Protein AF-I4YG56-F1 (afdb_monomer)

Structure (mmCIF, N/CA/C/O backbone):
data_AF-I4YG56-F1
#
_entry.id   AF-I4YG56-F1
#
loop_
_atom_site.group_PDB
_atom_site.id
_atom_site.type_symbol
_atom_site.label_atom_id
_atom_site.label_alt_id
_atom_site.label_comp_id
_atom_site.label_asym_id
_atom_site.label_entity_id
_atom_site.label_seq_id
_atom_site.pdbx_PDB_ins_code
_atom_site.Cartn_x
_atom_site.Cartn_y
_atom_site.Cartn_z
_atom_site.occupancy
_atom_site.B_iso_or_equiv
_atom_site.auth_seq_id
_atom_site.auth_comp_id
_atom_site.auth_asym_id
_atom_site.auth_atom_id
_atom_site.pdbx_PDB_model_num
ATOM 1 N N . MET A 1 1 ? -9.778 16.265 25.173 1.00 80.50 1 MET A N 1
ATOM 2 C CA . MET A 1 1 ? -9.439 14.903 24.689 1.00 80.50 1 MET A CA 1
ATOM 3 C C . MET A 1 1 ? -10.670 14.003 24.664 1.00 80.50 1 MET A C 1
ATOM 5 O O . MET A 1 1 ? -10.971 13.466 23.611 1.00 80.50 1 MET A O 1
ATOM 9 N N . GLU A 1 2 ? -11.415 13.884 25.765 1.00 83.81 2 GLU A N 1
ATOM 10 C CA . GLU A 1 2 ? -12.679 13.127 25.812 1.00 83.81 2 GLU A CA 1
ATOM 11 C C . GLU A 1 2 ? -13.707 13.591 24.765 1.00 83.81 2 GLU A C 1
ATOM 13 O O . GLU A 1 2 ? -14.187 12.780 23.981 1.00 83.81 2 GLU A O 1
ATOM 18 N N . GLU A 1 3 ? -13.950 14.900 24.662 1.00 87.62 3 GLU A N 1
ATOM 19 C CA . GLU A 1 3 ? -14.866 15.478 23.664 1.00 87.62 3 GLU A CA 1
ATOM 20 C C . GLU A 1 3 ? -14.469 15.139 22.215 1.00 87.62 3 GLU A C 1
ATOM 22 O O . GLU A 1 3 ? -15.320 14.844 21.379 1.00 87.62 3 GLU A O 1
ATOM 27 N N . ILE A 1 4 ? -13.164 15.092 21.924 1.00 89.56 4 ILE A N 1
ATOM 28 C CA . ILE A 1 4 ? -12.648 14.712 20.602 1.00 89.56 4 ILE A CA 1
ATOM 29 C C . ILE A 1 4 ? -13.029 13.264 20.287 1.00 89.56 4 ILE A C 1
ATOM 31 O O . ILE A 1 4 ? -13.567 12.982 19.217 1.00 89.56 4 ILE A O 1
ATOM 35 N N . PHE A 1 5 ? -12.782 12.341 21.219 1.00 89.75 5 PHE A N 1
ATOM 36 C CA . PHE A 1 5 ? -13.124 10.934 21.028 1.00 89.75 5 PHE A CA 1
ATOM 37 C C . PHE A 1 5 ? -14.636 10.694 20.992 1.00 89.75 5 PHE A C 1
ATOM 39 O O . PHE A 1 5 ? -15.084 9.815 20.256 1.00 89.75 5 PHE A O 1
ATOM 46 N N . LEU A 1 6 ? -15.432 11.486 21.714 1.00 87.75 6 LEU A N 1
ATOM 47 C CA . LEU A 1 6 ? -16.889 11.430 21.630 1.00 87.75 6 LEU A CA 1
ATOM 48 C C . LEU A 1 6 ? -17.381 11.883 20.248 1.00 87.75 6 LEU A C 1
ATOM 50 O O . LEU A 1 6 ? -18.164 11.178 19.616 1.00 87.75 6 LEU A O 1
ATOM 54 N N . ASN A 1 7 ? -16.851 12.991 19.726 1.00 90.44 7 ASN A N 1
ATOM 55 C CA . ASN A 1 7 ? -17.174 13.477 18.383 1.00 90.44 7 ASN A CA 1
ATOM 56 C C . ASN A 1 7 ? -16.772 12.471 17.296 1.00 90.44 7 ASN A C 1
ATOM 58 O O . ASN A 1 7 ? -17.550 12.193 16.381 1.00 90.44 7 ASN A O 1
ATOM 62 N N . LEU A 1 8 ? -15.586 11.868 17.419 1.00 91.56 8 LEU A N 1
ATOM 63 C CA . LEU A 1 8 ? -15.142 10.782 16.542 1.00 91.56 8 LEU A CA 1
ATOM 64 C C . LEU A 1 8 ? -16.056 9.553 16.653 1.00 91.56 8 LEU A C 1
ATOM 66 O O . LEU A 1 8 ? -16.384 8.945 15.638 1.00 91.56 8 LEU A O 1
ATOM 70 N N . SER A 1 9 ? -16.519 9.215 17.859 1.00 88.94 9 SER A N 1
ATOM 71 C CA . SER A 1 9 ? -17.447 8.099 18.079 1.00 88.94 9 SER A CA 1
ATOM 72 C C . SER A 1 9 ? -18.774 8.347 17.377 1.00 88.94 9 SER A C 1
ATOM 74 O O . SER A 1 9 ? -19.270 7.462 16.684 1.00 88.94 9 SER A O 1
ATOM 76 N N . THR A 1 10 ? -19.321 9.557 17.491 1.00 89.06 10 THR A N 1
ATOM 77 C CA . THR A 1 10 ? -20.544 9.95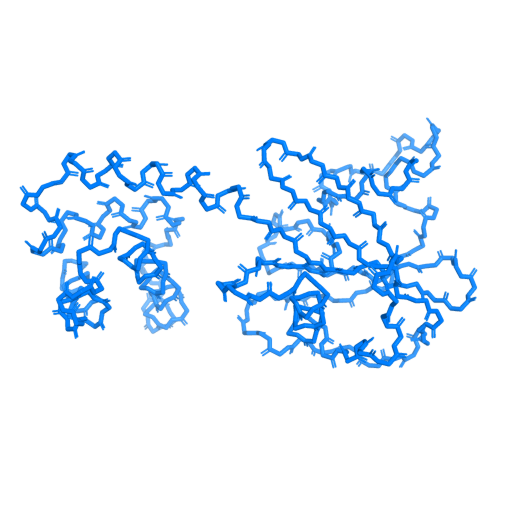3 16.786 1.00 89.06 10 THR A CA 1
ATOM 78 C C . THR A 1 10 ? -20.367 9.870 15.276 1.00 89.06 10 THR A C 1
ATOM 80 O O . THR A 1 10 ? -21.218 9.324 14.578 1.00 89.06 10 THR A O 1
ATOM 83 N N . LYS A 1 11 ? -19.239 10.370 14.767 1.00 90.06 11 LYS A N 1
ATOM 84 C CA . LYS A 1 11 ? -18.971 10.430 13.331 1.00 90.06 11 LYS A CA 1
ATOM 85 C C . LYS A 1 11 ? -18.760 9.057 12.690 1.00 90.06 11 LYS A C 1
ATOM 87 O O . LYS A 1 11 ? -19.275 8.835 11.602 1.00 90.06 11 LYS A O 1
ATOM 92 N N . PHE A 1 12 ? -18.002 8.173 13.336 1.00 89.81 12 PHE A N 1
ATOM 93 C CA . PHE A 1 12 ? -17.530 6.932 12.713 1.00 89.81 12 PHE A CA 1
ATOM 94 C C . PHE A 1 12 ? -18.223 5.667 13.224 1.00 89.81 12 PHE A C 1
ATOM 96 O O . PHE A 1 12 ? -18.202 4.664 12.527 1.00 89.81 12 PHE A O 1
ATOM 103 N N . ILE A 1 13 ? -18.828 5.680 14.418 1.00 86.56 13 ILE A N 1
ATOM 104 C CA . ILE A 1 13 ? -19.353 4.459 15.057 1.00 86.56 13 ILE A CA 1
ATOM 105 C C . ILE A 1 13 ? -20.861 4.540 15.315 1.00 86.56 13 ILE A C 1
ATOM 107 O O . ILE A 1 13 ? -21.607 3.680 14.860 1.00 86.56 13 ILE A O 1
ATOM 111 N N . ILE A 1 14 ? -21.328 5.561 16.037 1.00 85.69 14 ILE A N 1
ATOM 112 C CA . ILE A 1 14 ? -22.703 5.612 16.575 1.00 85.69 14 ILE A CA 1
ATOM 113 C C . ILE A 1 14 ? -23.757 5.701 15.464 1.00 85.69 14 ILE A C 1
ATOM 115 O O . ILE A 1 14 ? -24.844 5.147 15.605 1.00 85.69 14 ILE A O 1
ATOM 119 N N . ASN A 1 15 ? -23.431 6.375 14.361 1.00 85.25 15 ASN A N 1
ATOM 120 C CA . ASN A 1 15 ? -24.356 6.601 13.250 1.00 85.25 15 ASN A CA 1
ATOM 121 C C . ASN A 1 15 ? -24.296 5.516 12.159 1.00 85.25 15 ASN A C 1
ATOM 123 O O . ASN A 1 15 ? -24.934 5.671 11.120 1.00 85.25 15 ASN A O 1
ATOM 127 N N . LEU A 1 16 ? -23.536 4.433 12.362 1.00 84.19 16 LEU A N 1
ATOM 128 C CA . LEU A 1 16 ? -23.506 3.314 11.416 1.00 84.19 16 LEU A CA 1
ATOM 129 C C . LEU A 1 16 ? -24.842 2.553 11.416 1.00 84.19 16 LEU A C 1
ATOM 131 O O . LEU A 1 16 ? -25.493 2.482 12.462 1.00 84.19 16 LEU A O 1
ATOM 135 N N . PRO A 1 17 ? -25.231 1.908 10.303 1.00 85.81 17 PRO A N 1
ATOM 136 C CA . PRO A 1 17 ? -26.332 0.949 10.301 1.00 85.81 17 PRO A CA 1
ATOM 137 C C . PRO A 1 17 ? -26.124 -0.147 11.357 1.00 85.81 17 PRO A C 1
ATOM 139 O O . PRO A 1 17 ? -24.996 -0.584 11.588 1.00 85.81 17 PRO A O 1
ATOM 142 N N . LEU A 1 18 ? -27.204 -0.632 11.980 1.00 79.62 18 LEU A N 1
ATOM 143 C CA . LEU A 1 18 ? -27.127 -1.653 13.040 1.00 79.62 18 LEU A CA 1
ATOM 144 C C . LEU A 1 18 ? -26.390 -2.925 12.590 1.00 79.62 18 LEU A C 1
ATOM 146 O O . LEU A 1 18 ? -25.649 -3.513 13.373 1.00 79.62 18 LEU A O 1
ATOM 150 N N . GLU A 1 19 ? -26.555 -3.315 11.326 1.00 79.75 19 GLU A N 1
ATOM 151 C CA . GLU A 1 19 ? -25.857 -4.454 10.716 1.00 79.75 19 GLU A CA 1
ATOM 152 C C . GLU A 1 19 ? -24.331 -4.258 10.721 1.00 79.75 19 GLU A C 1
ATOM 154 O O . GLU A 1 19 ? -23.577 -5.174 11.049 1.00 79.75 19 GLU A O 1
ATOM 159 N N . GLU A 1 20 ? -23.862 -3.039 10.443 1.00 75.69 20 GLU A N 1
ATOM 160 C CA . GLU A 1 20 ? -22.440 -2.696 10.490 1.00 75.69 20 GLU A CA 1
ATOM 161 C C . GLU A 1 20 ? -21.923 -2.556 11.924 1.00 75.69 20 GLU A C 1
ATOM 163 O O . GLU A 1 20 ? -20.792 -2.952 12.199 1.00 75.69 20 GLU A O 1
ATOM 168 N N . GLN A 1 21 ? -22.748 -2.064 12.856 1.00 73.06 21 GLN A N 1
ATOM 169 C CA . GLN A 1 21 ? -22.387 -1.987 14.278 1.00 73.06 21 GLN A CA 1
ATOM 170 C C . GLN A 1 21 ? -22.194 -3.370 14.913 1.00 73.06 21 GLN A C 1
ATOM 172 O O . GLN A 1 21 ? -21.467 -3.503 15.895 1.00 73.06 21 GLN A O 1
ATOM 177 N N . GLN A 1 22 ? -22.841 -4.403 14.374 1.00 73.69 22 GLN A N 1
ATOM 178 C CA . GLN A 1 22 ? -22.675 -5.784 14.830 1.00 73.69 22 GLN A CA 1
ATOM 179 C C . GLN A 1 22 ? -21.491 -6.489 14.154 1.00 73.69 22 GLN A C 1
ATOM 181 O O . GLN A 1 22 ? -20.982 -7.480 14.680 1.00 73.69 22 GLN A O 1
ATOM 186 N N . SER A 1 23 ? -21.010 -5.966 13.021 1.00 76.19 23 SER A N 1
ATOM 187 C CA . SER A 1 23 ? -19.832 -6.488 12.335 1.00 76.19 23 SER A CA 1
ATOM 188 C C . SER A 1 23 ? -18.551 -5.933 12.954 1.00 76.19 23 SER A C 1
ATOM 190 O O . SER A 1 23 ? -18.197 -4.763 12.799 1.00 76.19 23 SER A O 1
ATOM 192 N N . LEU A 1 24 ? -17.801 -6.809 13.626 1.00 71.81 24 LEU A N 1
ATOM 193 C CA . LEU A 1 24 ? -16.504 -6.461 14.206 1.00 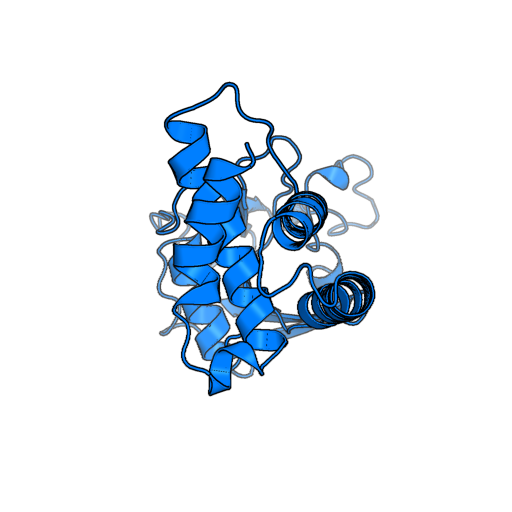71.81 24 LEU A CA 1
ATOM 194 C C . LEU A 1 24 ? -15.529 -5.923 13.149 1.00 71.81 24 LEU A C 1
ATOM 196 O O . LEU A 1 24 ? -14.782 -4.986 13.422 1.00 71.81 24 LEU A O 1
ATOM 200 N N . GLU A 1 25 ? -15.544 -6.491 11.943 1.00 71.19 25 GLU A N 1
ATOM 201 C CA . GLU A 1 25 ? -14.690 -6.053 10.839 1.00 71.19 25 GLU A CA 1
ATOM 202 C C . GLU A 1 25 ? -15.013 -4.613 10.432 1.00 71.19 25 GLU A C 1
ATOM 204 O O . GLU A 1 25 ? -14.107 -3.780 10.354 1.00 71.19 25 GLU A O 1
ATOM 209 N N . ARG A 1 26 ? -16.304 -4.292 10.256 1.00 79.44 26 ARG A N 1
ATOM 210 C CA . ARG A 1 26 ? -16.765 -2.937 9.918 1.00 79.44 26 ARG A CA 1
ATOM 211 C C . ARG A 1 26 ? -16.438 -1.938 11.015 1.00 79.44 26 ARG A C 1
ATOM 213 O O . ARG A 1 26 ? -15.848 -0.902 10.718 1.00 79.44 26 ARG A O 1
ATOM 220 N N . LEU A 1 27 ? -16.719 -2.272 12.275 1.00 77.56 27 LEU A N 1
ATOM 221 C CA . LEU A 1 27 ? -16.346 -1.432 13.413 1.00 77.56 27 LEU A CA 1
ATOM 222 C C . LEU A 1 27 ? -14.853 -1.110 13.404 1.00 77.56 27 LEU A C 1
ATOM 224 O O . LEU A 1 27 ? -14.461 0.034 13.618 1.00 77.56 27 LEU A O 1
ATOM 228 N N . CYS A 1 28 ? -14.003 -2.093 13.125 1.00 76.31 28 CYS A N 1
ATOM 229 C CA . CYS A 1 28 ? -12.572 -1.861 13.156 1.00 76.31 28 CYS A CA 1
ATOM 230 C C . CYS A 1 28 ? -12.055 -1.035 11.964 1.00 76.31 28 CYS A C 1
ATOM 232 O O . CYS A 1 28 ? -11.148 -0.224 12.161 1.00 76.31 28 CYS A O 1
ATOM 234 N N . PHE A 1 29 ? -12.641 -1.167 10.767 1.00 80.56 29 PHE A N 1
ATOM 235 C CA . PHE A 1 29 ? -12.375 -0.237 9.658 1.00 80.56 29 PHE A CA 1
ATOM 236 C C . PHE A 1 29 ? -12.762 1.200 10.024 1.00 80.56 29 PHE A C 1
ATOM 238 O O . PHE A 1 29 ? -12.029 2.137 9.720 1.00 80.56 29 PHE A O 1
ATOM 245 N N . GLN A 1 30 ? -13.868 1.378 10.742 1.00 85.75 30 GLN A N 1
ATOM 246 C CA . GLN A 1 30 ? -14.319 2.695 11.189 1.00 85.75 30 GLN A CA 1
ATOM 247 C C . GLN A 1 30 ? -13.428 3.280 12.292 1.00 85.75 30 GLN A C 1
ATOM 249 O O . GLN A 1 30 ? -13.153 4.477 12.297 1.00 85.75 30 GLN A O 1
ATOM 254 N N . VAL A 1 31 ? -12.892 2.445 13.188 1.00 85.00 31 VAL A N 1
ATOM 255 C CA . VAL A 1 31 ? -11.874 2.856 14.175 1.00 85.00 31 VAL A CA 1
ATOM 256 C C . VAL A 1 31 ? -10.592 3.321 13.486 1.00 85.00 31 VAL A C 1
ATOM 258 O O . VAL A 1 31 ? -9.981 4.298 13.914 1.00 85.00 31 VAL A O 1
ATOM 261 N N . GLU A 1 32 ? -10.176 2.646 12.416 1.00 83.50 32 GLU A N 1
ATOM 262 C CA . GLU A 1 32 ? -9.045 3.090 11.602 1.00 83.50 32 GLU A CA 1
ATOM 263 C C . GLU A 1 32 ? -9.340 4.399 10.866 1.00 83.50 32 GLU A C 1
ATOM 265 O O . GLU A 1 32 ? -8.515 5.308 10.902 1.00 83.50 32 GLU A O 1
ATOM 270 N N . ALA A 1 33 ? -10.513 4.532 10.247 1.00 82.69 33 ALA A N 1
ATOM 271 C CA . ALA A 1 33 ? -10.914 5.779 9.605 1.00 82.69 33 ALA A CA 1
ATOM 272 C C . ALA A 1 33 ? -10.938 6.942 10.613 1.00 82.69 33 ALA A C 1
ATOM 274 O O . ALA A 1 33 ? -10.456 8.034 10.315 1.00 82.69 33 ALA A O 1
ATOM 275 N N . ALA A 1 34 ? -11.415 6.695 11.838 1.00 88.38 34 ALA A N 1
ATOM 276 C CA . ALA A 1 34 ? -11.375 7.662 12.929 1.00 88.38 34 ALA A CA 1
ATOM 277 C C . ALA A 1 34 ? -9.937 8.022 13.343 1.00 88.38 34 ALA A C 1
ATOM 279 O O . ALA A 1 34 ? -9.663 9.186 13.636 1.00 88.38 34 ALA A O 1
ATOM 280 N N . HIS A 1 35 ? -9.020 7.047 13.348 1.00 87.44 35 HIS A N 1
ATOM 281 C CA . HIS A 1 35 ? -7.599 7.270 13.635 1.00 87.44 35 HIS A CA 1
ATOM 282 C C . HIS A 1 35 ? -6.947 8.171 12.585 1.00 87.44 35 HIS A C 1
ATOM 284 O O . HIS A 1 35 ? -6.329 9.169 12.953 1.00 87.44 35 HIS A O 1
ATOM 290 N N . TRP A 1 36 ? -7.136 7.876 11.297 1.00 80.25 36 TRP A N 1
ATOM 291 C CA . TRP A 1 36 ? -6.624 8.718 10.213 1.00 80.25 36 TRP A CA 1
ATOM 292 C C . TRP A 1 36 ? -7.254 10.102 10.231 1.00 80.25 36 TRP A C 1
ATOM 294 O O . TRP A 1 36 ? -6.549 11.100 10.141 1.00 80.25 36 TRP A O 1
ATOM 304 N N . TYR A 1 37 ? -8.563 10.196 10.477 1.00 83.75 37 TYR A N 1
ATOM 305 C CA . TYR A 1 37 ? -9.220 11.493 10.596 1.00 83.75 37 TYR A CA 1
ATOM 306 C C . TYR A 1 37 ? -8.637 12.341 11.739 1.00 83.75 37 TYR A C 1
ATOM 308 O O . TYR A 1 37 ? -8.465 13.556 11.608 1.00 83.75 37 TYR A O 1
ATOM 316 N N . TYR A 1 38 ? -8.314 11.701 12.864 1.00 85.75 38 TYR A N 1
ATOM 317 C CA . TYR A 1 38 ? -7.649 12.352 13.984 1.00 85.75 38 TYR A CA 1
ATOM 318 C C . TYR A 1 38 ? -6.246 12.852 13.618 1.00 85.75 38 TYR A C 1
ATOM 320 O O . TYR A 1 38 ? -5.938 14.019 13.864 1.00 85.75 38 TYR A O 1
ATOM 328 N N . GLU A 1 39 ? -5.414 12.003 13.017 1.00 80.75 39 GLU A N 1
ATOM 329 C CA . GLU A 1 39 ? -4.038 12.361 12.652 1.00 80.75 39 GLU A CA 1
ATOM 330 C C . GLU A 1 39 ? -3.976 13.411 11.536 1.00 80.75 39 GLU A C 1
ATOM 332 O O . GLU A 1 39 ? -3.158 14.329 11.609 1.00 80.75 39 GLU A O 1
ATOM 337 N N . ASP A 1 40 ? -4.848 13.307 10.533 1.00 69.81 40 ASP A N 1
ATOM 338 C CA . ASP A 1 40 ? -4.753 14.116 9.321 1.00 69.81 40 ASP A CA 1
ATOM 339 C C . ASP A 1 40 ? -5.487 15.448 9.416 1.00 69.81 40 ASP A C 1
ATOM 341 O O . ASP A 1 40 ? -5.022 16.408 8.812 1.00 69.81 40 ASP A O 1
ATOM 345 N N . PHE A 1 41 ? -6.598 15.527 10.160 1.00 79.44 41 PHE A N 1
ATOM 346 C CA . PHE A 1 41 ? -7.418 16.743 10.232 1.00 79.44 41 PHE A CA 1
ATOM 347 C C . PHE A 1 41 ? -7.401 17.382 11.619 1.00 79.44 41 PHE A C 1
ATOM 349 O O . PHE A 1 41 ? -7.162 18.580 11.745 1.00 79.44 41 PHE A O 1
ATOM 356 N N . ILE A 1 42 ? -7.643 16.605 12.680 1.00 82.62 42 ILE A N 1
ATOM 357 C CA . ILE A 1 42 ? -7.765 17.172 14.034 1.00 82.62 42 ILE A CA 1
ATOM 358 C C . ILE 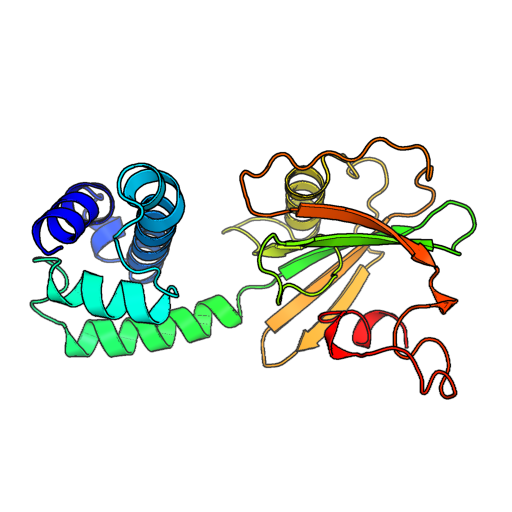A 1 42 ? -6.407 17.676 14.527 1.00 82.62 42 ILE A C 1
ATOM 360 O O . ILE A 1 42 ? -6.306 18.818 14.973 1.00 82.62 42 ILE A O 1
ATOM 364 N N . ARG A 1 43 ? -5.350 16.867 14.396 1.00 84.50 43 ARG A N 1
ATOM 365 C CA . ARG A 1 43 ? -3.989 17.265 14.789 1.00 84.50 43 ARG A CA 1
ATOM 366 C C . ARG A 1 43 ? -3.379 18.340 13.890 1.00 84.50 43 ARG A C 1
ATOM 368 O O . ARG A 1 43 ? -2.481 19.044 14.335 1.00 84.50 43 ARG A O 1
ATOM 375 N N . GLU A 1 44 ? -3.851 18.486 12.651 1.00 72.06 44 GLU A N 1
ATOM 376 C CA . GLU A 1 44 ? -3.437 19.598 11.786 1.00 72.06 44 GLU A CA 1
ATOM 377 C C . GLU A 1 44 ? -3.983 20.938 12.307 1.00 72.06 44 GLU A C 1
ATOM 379 O O . GLU A 1 44 ? -3.259 21.930 12.318 1.00 72.06 44 GLU A O 1
ATOM 384 N N . CYS A 1 45 ? -5.216 20.950 12.824 1.00 76.56 45 CYS A N 1
ATOM 385 C CA . CYS A 1 45 ? -5.810 22.125 13.466 1.00 76.56 45 CYS A CA 1
ATOM 386 C C . CYS A 1 45 ? -5.308 22.366 14.902 1.00 76.56 45 CYS A C 1
ATOM 388 O O . CYS A 1 45 ? -5.313 23.507 15.358 1.00 76.56 45 CYS A O 1
ATOM 390 N N . GLN A 1 46 ? -4.914 21.307 15.618 1.00 83.94 46 GLN A N 1
ATOM 391 C CA . GLN A 1 46 ? -4.476 21.339 17.023 1.00 83.94 46 GLN A CA 1
ATOM 392 C C . GLN A 1 46 ? -3.169 20.538 17.212 1.00 83.94 46 GLN A C 1
ATOM 394 O O . GLN A 1 46 ? -3.201 19.383 17.660 1.00 83.94 46 GLN A O 1
ATOM 399 N N . PRO A 1 47 ? -2.003 21.111 16.846 1.00 80.19 47 PRO A N 1
ATOM 400 C CA . PRO A 1 47 ? -0.715 20.408 16.845 1.00 80.19 47 PRO A CA 1
ATOM 401 C C . PRO A 1 47 ? -0.224 19.946 18.225 1.00 80.19 47 PRO A C 1
ATOM 403 O O . PRO A 1 47 ? 0.617 19.050 18.308 1.00 80.19 47 PRO A O 1
ATOM 406 N N . GLU A 1 48 ? -0.735 20.541 19.304 1.00 86.44 48 GLU A N 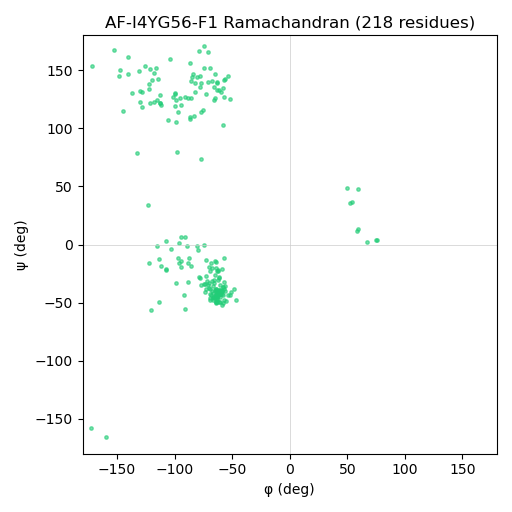1
ATOM 407 C CA . GLU A 1 48 ? -0.441 20.189 20.696 1.00 86.44 48 GLU A CA 1
ATOM 408 C C . GLU A 1 48 ? -0.990 18.816 21.108 1.00 86.44 48 GLU A C 1
ATOM 410 O O . GLU A 1 48 ? -0.569 18.250 22.122 1.00 86.44 48 GLU A O 1
ATOM 415 N N . LEU A 1 49 ? -1.921 18.259 20.328 1.00 85.50 49 LEU A N 1
ATOM 416 C CA . LEU A 1 49 ? -2.496 16.951 20.597 1.00 85.50 49 LEU A CA 1
ATOM 417 C C . LEU A 1 49 ? -1.489 15.814 20.342 1.00 85.50 49 LEU A C 1
ATOM 419 O O . LEU A 1 49 ? -0.765 15.815 19.333 1.00 85.50 49 LEU A O 1
ATOM 423 N N . PRO A 1 50 ? -1.476 14.781 21.207 1.00 88.19 50 PRO A N 1
ATOM 424 C CA . PRO A 1 50 ? -0.559 13.658 21.066 1.00 88.19 50 PRO A CA 1
ATOM 425 C C . PRO A 1 50 ? -0.821 12.882 19.770 1.00 88.19 50 PRO A C 1
ATOM 427 O O . PRO A 1 50 ? -1.969 12.622 19.412 1.00 88.19 50 PRO A O 1
ATOM 430 N N . SER A 1 51 ? 0.247 12.469 19.086 1.00 83.31 51 SER A N 1
ATOM 431 C CA . SER A 1 51 ? 0.142 11.483 18.004 1.00 83.31 51 SER A CA 1
ATOM 432 C C . SER A 1 51 ? -0.019 10.090 18.597 1.00 83.31 51 SER A C 1
ATOM 434 O O . SER A 1 51 ? 0.662 9.738 19.565 1.00 83.31 51 SER A O 1
ATOM 436 N N . TYR A 1 52 ? -0.883 9.283 17.996 1.00 81.56 52 TYR A N 1
ATOM 437 C CA . TYR A 1 52 ? -1.107 7.905 18.394 1.00 81.56 52 TYR A CA 1
ATOM 438 C C . TYR A 1 52 ? -0.783 6.952 17.247 1.00 81.56 52 TYR A C 1
ATOM 440 O O . TYR A 1 52 ? -1.115 7.180 16.086 1.00 81.56 52 TYR A O 1
ATOM 448 N N . HIS A 1 53 ? -0.193 5.803 17.570 1.00 79.75 53 HIS A N 1
ATOM 449 C CA . HIS A 1 53 ? -0.288 4.646 16.682 1.00 79.75 53 HIS A CA 1
ATOM 450 C C . HIS A 1 53 ? -1.693 4.036 16.786 1.00 79.75 53 HIS A C 1
ATOM 452 O O . HIS A 1 53 ? -2.292 4.086 17.858 1.00 79.75 53 HIS A O 1
ATOM 458 N N . LEU A 1 54 ? -2.192 3.385 15.726 1.00 80.56 54 LEU A N 1
ATOM 459 C CA . LEU A 1 54 ? -3.555 2.825 15.678 1.00 80.56 54 LEU A CA 1
ATOM 460 C C . LEU A 1 54 ? -3.920 1.987 16.921 1.00 80.56 54 LEU A C 1
ATOM 462 O O . LEU A 1 54 ? -5.029 2.083 17.440 1.00 80.56 54 LEU A O 1
ATOM 466 N N . LYS A 1 55 ? -2.972 1.202 17.453 1.00 79.69 55 LYS A N 1
ATOM 467 C CA . LYS A 1 55 ? -3.167 0.420 18.686 1.00 79.69 55 LYS A CA 1
ATOM 468 C C . LYS A 1 55 ? -3.396 1.296 19.928 1.00 79.69 55 LYS A C 1
ATOM 470 O O . LYS A 1 55 ? -4.243 0.979 20.748 1.00 79.69 55 LYS A O 1
ATOM 475 N N . GLN A 1 56 ? -2.645 2.383 20.079 1.00 84.12 56 GLN A N 1
ATOM 476 C CA . GLN A 1 56 ? -2.811 3.303 21.210 1.00 84.12 56 GLN A CA 1
ATOM 477 C C . GLN A 1 56 ? -4.084 4.137 21.048 1.00 84.12 56 GLN A C 1
ATOM 479 O O . GLN A 1 56 ? -4.819 4.328 22.014 1.00 84.12 56 GLN A O 1
ATOM 484 N N . PHE A 1 57 ? -4.361 4.586 19.819 1.00 88.12 57 PHE A N 1
ATOM 485 C CA . PHE A 1 57 ? -5.572 5.327 19.488 1.00 88.12 57 PHE A CA 1
ATOM 486 C C . PHE A 1 57 ? -6.820 4.509 19.821 1.00 88.12 57 PHE A C 1
ATOM 488 O O . PHE A 1 57 ? -7.673 4.981 20.558 1.00 88.12 57 PHE A O 1
ATOM 495 N N . SER A 1 58 ? -6.901 3.268 19.336 1.00 83.44 58 SER A N 1
ATOM 496 C CA . SER A 1 58 ? -8.042 2.371 19.578 1.00 83.44 58 SER A CA 1
ATOM 497 C C . SER A 1 58 ? -8.285 2.103 21.063 1.00 83.44 58 SER A C 1
ATOM 499 O O . SER A 1 58 ? -9.426 2.181 21.503 1.00 83.44 58 SER A O 1
ATOM 501 N N . GLN A 1 59 ? -7.233 1.879 21.858 1.00 82.81 59 GLN A N 1
ATOM 502 C CA . GLN A 1 59 ? -7.360 1.718 23.312 1.00 82.81 59 GLN A CA 1
ATOM 503 C C . GLN A 1 59 ? -8.002 2.944 23.978 1.00 82.81 59 GLN A C 1
ATOM 505 O O . GLN A 1 59 ? -8.890 2.794 24.817 1.00 82.81 59 GLN A O 1
ATOM 510 N N . GLN A 1 60 ? -7.591 4.157 23.590 1.00 86.75 60 GLN A N 1
ATOM 511 C CA . GLN A 1 60 ? -8.220 5.382 24.093 1.00 86.75 60 GLN A CA 1
ATOM 512 C C . GLN A 1 60 ? -9.645 5.535 23.557 1.00 86.75 60 GLN A C 1
ATOM 514 O O . GLN A 1 60 ? -10.571 5.790 24.321 1.00 86.75 60 GLN A O 1
ATOM 519 N N . PHE A 1 61 ? -9.843 5.321 22.261 1.00 86.75 61 PHE A N 1
ATOM 520 C CA . PHE A 1 61 ? -11.127 5.488 21.596 1.00 86.75 61 PHE A CA 1
ATOM 5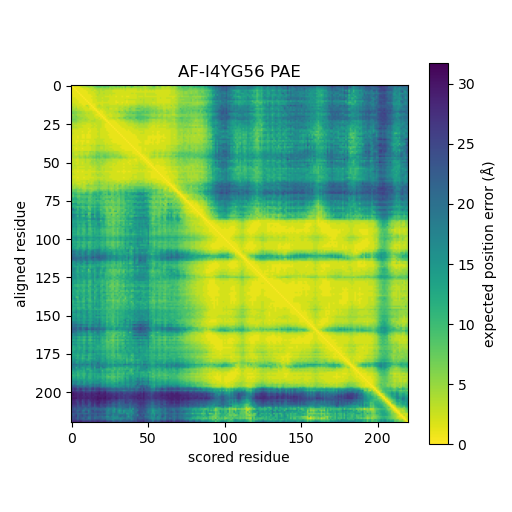21 C C . PHE A 1 61 ? -12.209 4.569 22.177 1.00 86.75 61 PHE A C 1
ATOM 523 O O . PHE A 1 61 ? -13.313 5.029 22.457 1.00 86.75 61 PHE A O 1
ATOM 530 N N . PHE A 1 62 ? -11.889 3.305 22.466 1.00 83.62 62 PHE A N 1
ATOM 531 C CA . PHE A 1 62 ? -12.825 2.363 23.092 1.00 83.62 62 PHE A CA 1
ATOM 532 C C . PHE A 1 62 ? -13.212 2.737 24.514 1.00 83.62 62 PHE A C 1
ATOM 534 O O . PHE A 1 62 ? -14.335 2.459 24.928 1.00 83.62 62 PHE A O 1
ATOM 541 N N . LYS A 1 63 ? -12.314 3.390 25.256 1.00 81.94 63 LYS A N 1
ATOM 542 C CA . LYS A 1 63 ? -12.619 3.871 26.604 1.00 81.94 63 LYS A CA 1
ATOM 543 C C . LYS A 1 63 ? -13.703 4.953 26.584 1.00 81.94 63 LYS A C 1
ATOM 545 O O . LYS A 1 63 ? -14.563 4.956 27.459 1.00 81.94 63 LYS A O 1
ATOM 550 N N . TYR A 1 64 ? -13.661 5.850 25.599 1.00 83.94 64 TYR A N 1
ATOM 551 C CA . TYR A 1 64 ? -14.563 7.007 25.518 1.00 83.94 64 TYR A CA 1
ATOM 552 C C . TYR A 1 64 ? -15.789 6.784 24.623 1.00 83.94 64 TYR A C 1
ATOM 554 O O . TYR A 1 64 ? -16.753 7.536 24.725 1.00 83.94 64 TYR A O 1
ATOM 562 N N . CYS A 1 65 ? -15.789 5.764 23.763 1.00 80.69 65 CYS A N 1
ATOM 563 C CA . CYS A 1 65 ? -16.936 5.440 22.921 1.00 80.69 65 CYS A CA 1
ATOM 564 C C . CYS A 1 65 ? -18.044 4.756 23.749 1.00 80.69 65 CYS A C 1
ATOM 566 O O . CYS A 1 65 ? -17.838 3.627 24.199 1.00 80.69 65 CYS A O 1
ATOM 568 N N . PRO A 1 66 ? -19.240 5.357 23.921 1.00 77.19 66 PRO A N 1
ATOM 569 C CA . PRO A 1 66 ? -20.283 4.815 24.804 1.00 77.19 66 PRO A CA 1
ATOM 570 C C . PRO A 1 66 ? -20.798 3.422 24.413 1.00 77.19 66 PRO A C 1
ATOM 572 O O . PRO A 1 66 ? -21.234 2.655 25.272 1.00 77.19 66 PRO A O 1
ATOM 575 N N . LEU A 1 67 ? -20.760 3.095 23.117 1.00 74.19 67 LEU A N 1
ATOM 576 C CA . LEU A 1 67 ? -21.166 1.784 22.603 1.00 74.19 67 LEU A CA 1
ATOM 577 C C . LEU A 1 67 ? -20.104 0.710 22.859 1.00 74.19 67 LEU A C 1
ATOM 579 O O . LEU A 1 67 ? -20.450 -0.433 23.143 1.00 74.19 67 LEU A O 1
ATOM 583 N N . LEU A 1 68 ? -18.823 1.079 22.800 1.00 71.50 68 LEU A N 1
ATOM 584 C CA . LEU A 1 68 ? -17.701 0.141 22.905 1.00 71.50 68 LEU A CA 1
ATOM 585 C C . LEU A 1 68 ? -17.174 0.019 24.344 1.00 71.50 68 LEU A C 1
ATOM 587 O O . LEU A 1 68 ? -16.554 -0.982 24.697 1.00 71.50 68 LEU A O 1
ATOM 591 N N . SER A 1 69 ? -17.459 0.990 25.213 1.00 71.62 69 SER A N 1
ATOM 592 C CA . SER A 1 69 ? -17.011 0.980 26.608 1.00 71.62 69 SER A CA 1
ATOM 593 C C . SER A 1 69 ? -17.750 -0.053 27.466 1.00 71.62 69 SER A C 1
ATOM 595 O O . SER A 1 69 ? -17.144 -0.651 28.356 1.00 71.62 69 SER A O 1
ATOM 597 N N . LYS A 1 70 ? -19.029 -0.345 27.169 1.00 71.00 70 LYS A N 1
ATOM 598 C CA . LYS A 1 70 ? -19.841 -1.329 27.918 1.00 71.00 70 LYS A CA 1
ATOM 599 C C . LYS A 1 70 ? -19.274 -2.751 27.875 1.00 71.00 70 LYS A C 1
ATOM 601 O O . LYS A 1 70 ? -19.464 -3.505 28.820 1.00 71.00 70 LYS A O 1
ATOM 606 N N . ASN A 1 71 ? -18.549 -3.093 26.813 1.00 66.62 71 ASN A N 1
ATOM 607 C CA . ASN A 1 71 ? -17.944 -4.407 26.596 1.00 66.62 71 ASN A CA 1
ATOM 608 C C . ASN A 1 71 ? -16.425 -4.285 26.394 1.00 66.62 71 ASN A C 1
ATOM 610 O O . ASN A 1 71 ? -15.838 -5.035 25.616 1.00 66.62 71 ASN A O 1
ATOM 614 N N . TYR A 1 72 ? -15.781 -3.328 27.071 1.00 67.00 72 TYR A N 1
ATOM 615 C CA . TYR A 1 72 ? -14.384 -2.947 26.833 1.00 67.00 72 TYR A CA 1
ATOM 616 C C . TYR A 1 72 ? -13.420 -4.143 26.730 1.00 67.00 72 TYR A C 1
ATOM 618 O O . TYR A 1 72 ? -12.666 -4.232 25.769 1.00 67.00 72 TYR A O 1
ATOM 626 N N . HIS A 1 73 ? -13.479 -5.109 27.655 1.00 69.75 73 HIS A N 1
ATOM 627 C CA . HIS A 1 73 ? -12.597 -6.288 27.628 1.00 69.75 73 HIS A CA 1
ATOM 628 C C . HIS A 1 73 ? -12.852 -7.219 26.434 1.00 69.75 73 HIS A C 1
ATOM 630 O O . HIS A 1 73 ? -11.916 -7.801 25.881 1.00 69.75 73 HIS A O 1
ATOM 636 N N . LEU A 1 74 ? -14.115 -7.352 26.020 1.00 67.62 74 LEU A N 1
ATOM 637 C CA . LEU A 1 74 ? -14.483 -8.115 24.832 1.00 67.62 74 LEU A CA 1
ATOM 638 C C . LEU A 1 74 ? -13.988 -7.393 23.574 1.00 67.62 74 LEU A C 1
ATOM 640 O O . LEU A 1 74 ? -13.405 -8.032 22.705 1.00 67.62 74 LEU A O 1
ATOM 644 N N . HIS A 1 75 ? -14.148 -6.069 23.510 1.00 66.25 75 HIS A N 1
ATOM 645 C CA . HIS A 1 75 ? -13.688 -5.243 22.395 1.00 66.25 75 HIS A CA 1
ATOM 646 C C . HIS A 1 75 ? -12.165 -5.129 22.319 1.00 66.25 75 HIS A C 1
ATOM 648 O O . HIS A 1 75 ? -11.629 -5.110 21.220 1.00 66.25 75 HIS A O 1
ATOM 654 N N . GLU A 1 76 ? -11.446 -5.125 23.441 1.00 68.38 76 GLU A N 1
ATOM 655 C CA . GLU A 1 76 ? -9.980 -5.124 23.457 1.00 68.38 76 GLU A CA 1
ATOM 656 C C . GLU A 1 76 ? -9.423 -6.425 22.869 1.00 68.38 76 GLU A C 1
ATOM 658 O O . GLU A 1 76 ? -8.541 -6.393 22.006 1.00 68.38 76 GLU A O 1
ATOM 663 N N . LYS A 1 77 ? -9.979 -7.576 23.272 1.00 71.31 77 LYS A N 1
ATOM 664 C CA . LYS A 1 77 ? -9.605 -8.874 22.700 1.00 71.31 77 LYS A CA 1
ATOM 665 C C . LYS A 1 77 ? -10.019 -8.979 21.232 1.00 71.31 77 LYS A C 1
ATOM 667 O O . LYS A 1 77 ? -9.192 -9.328 20.397 1.00 71.31 77 LYS A O 1
ATOM 672 N N . ALA A 1 78 ? -11.258 -8.614 20.912 1.00 65.56 78 ALA A N 1
ATOM 673 C CA . ALA A 1 78 ? -11.778 -8.623 19.549 1.00 65.56 78 ALA A CA 1
ATOM 674 C C . ALA A 1 78 ? -10.980 -7.690 18.624 1.00 65.56 78 ALA A C 1
ATOM 676 O O . ALA A 1 78 ? -10.725 -8.025 17.472 1.00 65.56 78 ALA A O 1
ATOM 677 N N . PHE A 1 79 ? -10.501 -6.556 19.135 1.00 66.69 79 PHE A N 1
ATOM 678 C CA . PHE A 1 79 ? -9.625 -5.660 18.395 1.00 66.69 79 PHE A CA 1
ATOM 679 C C . PHE A 1 79 ? -8.211 -6.219 18.244 1.00 66.69 79 PHE A C 1
ATOM 681 O O . PHE A 1 79 ? -7.617 -6.070 17.184 1.00 66.69 79 PHE A O 1
ATOM 688 N N . ALA A 1 80 ? -7.654 -6.892 19.254 1.00 71.19 80 ALA A N 1
ATOM 689 C CA . ALA A 1 80 ? -6.380 -7.593 19.100 1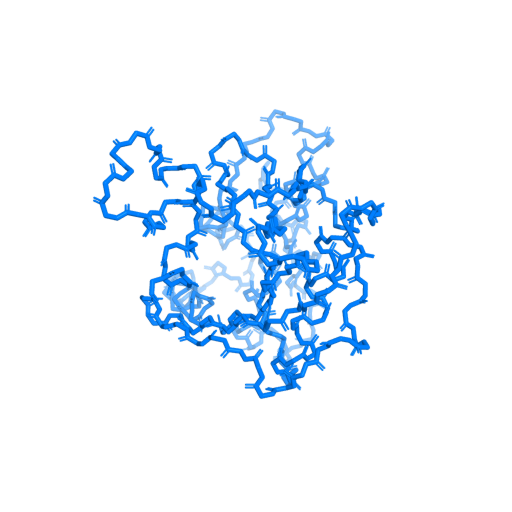.00 71.19 80 ALA A CA 1
ATOM 690 C C . ALA A 1 80 ? -6.473 -8.699 18.031 1.00 71.19 80 ALA A C 1
ATOM 692 O O . ALA A 1 80 ? -5.590 -8.802 17.173 1.00 71.19 80 ALA A O 1
ATOM 693 N N . ASP A 1 81 ? -7.567 -9.463 18.036 1.00 68.75 81 ASP A N 1
ATOM 694 C CA . ASP A 1 81 ? -7.877 -10.470 17.021 1.00 68.75 81 ASP A CA 1
ATOM 695 C C . ASP A 1 81 ? -8.094 -9.826 15.642 1.00 68.75 81 ASP A C 1
ATOM 697 O O . ASP A 1 81 ? -7.578 -10.332 14.645 1.00 68.75 81 ASP A O 1
ATOM 701 N N . PHE A 1 82 ? -8.738 -8.657 15.575 1.00 66.62 82 PHE A N 1
ATOM 702 C CA . PHE A 1 82 ? -8.860 -7.884 14.341 1.00 66.62 82 PHE A CA 1
ATOM 703 C C . PHE A 1 82 ? -7.514 -7.361 13.843 1.00 66.62 82 PHE A C 1
ATOM 705 O O . PHE A 1 82 ? -7.224 -7.481 12.661 1.00 66.62 82 PHE A O 1
ATOM 712 N N . ILE A 1 83 ? -6.654 -6.803 14.698 1.00 67.62 83 ILE A N 1
ATOM 713 C CA . ILE A 1 83 ? -5.320 -6.348 14.285 1.00 67.62 83 ILE A CA 1
ATOM 714 C C . ILE A 1 83 ? -4.534 -7.533 13.730 1.00 67.62 83 ILE A C 1
ATOM 716 O O . ILE A 1 83 ? -3.902 -7.406 12.681 1.00 67.62 83 ILE A O 1
ATOM 720 N N . ARG A 1 84 ? -4.643 -8.704 14.366 1.00 69.88 84 ARG A N 1
ATOM 721 C CA . ARG A 1 84 ? -4.056 -9.949 13.867 1.00 69.88 84 ARG A CA 1
ATOM 722 C C . ARG A 1 84 ? -4.649 -10.367 12.516 1.00 69.88 84 ARG A C 1
ATOM 724 O O . ARG A 1 84 ? -3.893 -10.715 11.610 1.00 69.88 84 ARG A O 1
ATOM 731 N N . TYR A 1 85 ? -5.964 -10.299 12.341 1.00 68.50 85 TYR A N 1
ATOM 732 C CA . TYR A 1 85 ? -6.623 -10.553 11.057 1.00 68.50 85 TYR A CA 1
ATOM 733 C C . TYR A 1 85 ? -6.159 -9.564 9.978 1.00 68.50 85 TYR A C 1
ATOM 735 O O . TYR A 1 85 ? -5.687 -9.958 8.917 1.00 68.50 85 TYR A O 1
ATOM 743 N N . LYS A 1 86 ? -6.165 -8.270 10.288 1.00 69.50 86 LYS A N 1
ATOM 744 C CA . LYS A 1 86 ? -5.756 -7.182 9.404 1.00 69.50 86 LYS A CA 1
ATOM 745 C C . LYS A 1 86 ? -4.285 -7.275 8.996 1.00 69.50 86 LYS A C 1
ATOM 747 O O . LYS A 1 86 ? -3.927 -6.830 7.905 1.00 69.50 86 LYS A O 1
ATOM 752 N N . THR A 1 87 ? -3.415 -7.821 9.850 1.00 70.31 87 THR A N 1
ATOM 753 C CA . THR A 1 87 ? -2.019 -8.115 9.477 1.00 70.31 87 THR A CA 1
ATOM 754 C C . THR A 1 87 ? -1.893 -9.264 8.481 1.00 70.31 87 THR A C 1
ATOM 756 O O . THR A 1 87 ? -0.875 -9.354 7.810 1.00 70.31 87 THR A O 1
ATOM 759 N N . ARG A 1 88 ? -2.921 -10.109 8.350 1.00 77.56 88 ARG A N 1
ATOM 760 C CA . ARG A 1 88 ? -2.969 -11.244 7.416 1.00 77.56 88 ARG A CA 1
ATOM 761 C C . ARG A 1 88 ? -3.690 -10.928 6.110 1.00 77.56 88 ARG A C 1
ATOM 763 O O . ARG A 1 88 ? -3.584 -11.722 5.180 1.00 77.56 88 ARG A O 1
ATOM 770 N N . VAL A 1 89 ? -4.395 -9.792 6.037 1.00 85.00 89 VAL A N 1
ATOM 771 C CA . VAL A 1 89 ? -5.044 -9.329 4.802 1.00 85.00 89 VAL A CA 1
ATOM 772 C C . VAL A 1 89 ? -4.007 -9.331 3.675 1.00 85.00 89 VAL A C 1
ATOM 774 O O . VAL A 1 89 ? -2.935 -8.730 3.858 1.00 85.00 89 VAL A O 1
ATOM 777 N N . PRO A 1 90 ? -4.295 -10.026 2.556 1.00 89.94 90 PRO A N 1
ATOM 778 C CA . PRO A 1 90 ? -3.388 -10.094 1.427 1.00 89.94 90 PRO A CA 1
ATOM 779 C C . PRO A 1 90 ? -3.026 -8.706 0.916 1.00 89.94 90 PRO A C 1
ATOM 781 O O . PRO A 1 90 ? -3.852 -7.791 0.900 1.00 89.94 90 PRO A O 1
ATOM 784 N N . VAL A 1 91 ? -1.773 -8.566 0.509 1.00 93.81 91 VAL A N 1
ATOM 785 C CA . VAL A 1 91 ? -1.243 -7.336 -0.067 1.00 93.81 91 VAL A CA 1
ATOM 786 C C . VAL A 1 91 ? -0.914 -7.590 -1.524 1.00 93.81 91 VAL A C 1
ATOM 788 O O . VAL A 1 91 ? -0.206 -8.551 -1.826 1.00 93.81 91 VAL A O 1
ATOM 791 N N . CYS A 1 92 ? -1.406 -6.727 -2.408 1.00 97.19 92 CYS A N 1
ATOM 792 C CA . CYS A 1 92 ? -1.096 -6.771 -3.830 1.00 97.19 92 CYS A CA 1
ATOM 793 C C . CYS A 1 92 ? -0.377 -5.489 -4.243 1.00 97.19 92 CYS A C 1
ATOM 795 O O . CYS A 1 92 ? -0.612 -4.420 -3.682 1.00 97.19 92 CYS A O 1
ATOM 797 N N . GLY A 1 93 ? 0.513 -5.593 -5.219 1.00 97.56 93 GLY A N 1
ATOM 798 C CA . GLY A 1 93 ? 1.253 -4.452 -5.743 1.00 97.56 93 GLY A CA 1
ATOM 799 C C . GLY A 1 93 ? 2.070 -4.822 -6.967 1.00 97.56 93 GLY A C 1
ATOM 800 O O . GLY A 1 93 ? 1.786 -5.829 -7.619 1.00 97.56 93 GLY A O 1
ATOM 801 N N . ALA A 1 94 ? 3.106 -4.040 -7.263 1.00 97.88 94 ALA A N 1
ATOM 802 C CA . ALA A 1 94 ? 3.920 -4.252 -8.455 1.00 97.88 94 ALA A CA 1
ATOM 803 C C . ALA A 1 94 ? 5.420 -4.029 -8.245 1.00 97.88 94 ALA A C 1
ATOM 805 O O . ALA A 1 94 ? 5.849 -3.133 -7.519 1.00 97.88 94 ALA A O 1
ATOM 806 N N . ILE A 1 95 ? 6.218 -4.806 -8.975 1.00 97.62 95 ILE A N 1
ATOM 807 C CA . ILE A 1 95 ? 7.628 -4.533 -9.250 1.00 97.62 95 ILE A CA 1
ATOM 808 C C . ILE A 1 95 ? 7.684 -3.901 -10.640 1.00 97.62 95 ILE A C 1
ATOM 810 O O . ILE A 1 95 ? 7.502 -4.576 -11.652 1.00 97.62 95 ILE A O 1
ATOM 814 N N . ILE A 1 96 ? 7.908 -2.590 -10.681 1.00 98.00 96 ILE A N 1
ATOM 815 C CA . ILE A 1 96 ? 7.938 -1.817 -11.925 1.00 98.00 96 ILE A CA 1
ATOM 816 C C . ILE A 1 96 ? 9.383 -1.709 -12.402 1.00 98.00 96 ILE A C 1
ATOM 818 O O . ILE A 1 96 ? 10.217 -1.167 -11.677 1.00 98.00 96 ILE A O 1
ATOM 822 N N . LEU A 1 97 ? 9.672 -2.212 -13.601 1.00 97.75 97 LEU A N 1
ATOM 823 C CA . LEU A 1 97 ? 11.007 -2.315 -14.186 1.00 97.75 97 LEU A CA 1
ATOM 824 C C . LEU A 1 97 ? 11.155 -1.423 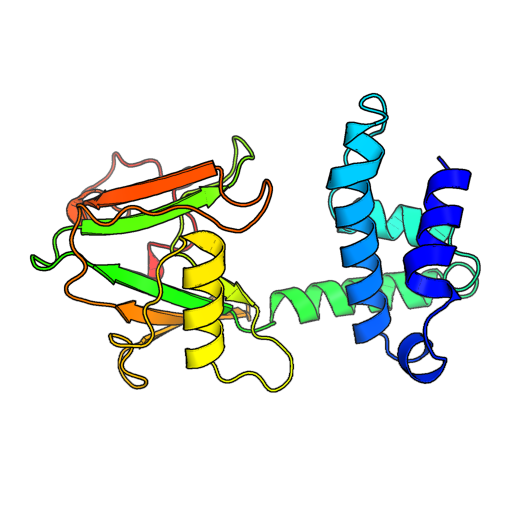-15.421 1.00 97.75 97 LEU A C 1
ATOM 826 O O . LEU A 1 97 ? 10.247 -1.304 -16.251 1.00 97.75 97 LEU A O 1
ATOM 830 N N . ASN A 1 98 ? 12.342 -0.836 -15.567 1.00 97.62 98 ASN A N 1
ATOM 831 C CA . ASN A 1 98 ? 12.700 -0.109 -16.781 1.00 97.62 98 ASN A CA 1
ATOM 832 C C . ASN A 1 98 ? 12.924 -1.070 -17.973 1.00 97.62 98 ASN A C 1
ATOM 834 O O . ASN A 1 98 ? 13.093 -2.273 -17.762 1.00 97.62 98 ASN A O 1
ATOM 838 N N . PRO A 1 99 ? 12.981 -0.581 -19.229 1.00 97.12 99 PRO A N 1
ATOM 839 C CA . PRO A 1 99 ? 13.112 -1.447 -20.408 1.00 97.12 99 PRO A CA 1
ATOM 840 C C . PRO A 1 99 ? 14.412 -2.259 -20.451 1.00 97.12 99 PRO A C 1
ATOM 842 O O . PRO A 1 99 ? 14.483 -3.284 -21.117 1.00 97.12 99 PRO A O 1
ATOM 845 N N . GLN A 1 100 ? 15.453 -1.806 -19.748 1.00 95.88 100 GLN A N 1
ATOM 846 C CA . GLN A 1 100 ? 16.735 -2.507 -19.664 1.00 95.88 100 GLN A CA 1
ATOM 847 C C . GLN A 1 100 ? 16.804 -3.507 -18.501 1.00 95.88 100 GLN A C 1
ATOM 849 O O . GLN A 1 100 ? 17.844 -4.136 -18.331 1.00 95.88 100 GLN A O 1
ATOM 854 N N . TYR A 1 101 ? 15.755 -3.631 -17.680 1.00 94.56 101 TYR A N 1
ATOM 855 C CA . TYR A 1 101 ? 15.731 -4.488 -16.485 1.00 94.56 101 TYR A CA 1
ATOM 856 C C . TYR A 1 101 ? 16.909 -4.241 -15.530 1.00 94.56 101 TYR A C 1
ATOM 858 O O . TYR A 1 101 ? 17.449 -5.158 -14.919 1.00 94.56 101 TYR A O 1
ATOM 866 N N . THR A 1 102 ? 17.334 -2.983 -15.414 1.00 94.38 102 THR A N 1
ATOM 867 C CA . THR A 1 102 ? 18.441 -2.559 -14.544 1.00 94.38 102 THR A CA 1
ATOM 868 C C . THR A 1 102 ? 17.966 -1.786 -13.324 1.00 94.38 102 THR A C 1
ATOM 870 O O . THR A 1 102 ? 18.699 -1.710 -12.336 1.00 94.38 102 THR A O 1
ATOM 873 N N . HIS A 1 103 ? 16.763 -1.210 -13.377 1.00 95.69 103 HIS A N 1
ATOM 874 C CA . HIS A 1 103 ? 16.195 -0.404 -12.304 1.00 95.69 103 HIS A CA 1
ATOM 875 C C . HIS A 1 103 ? 14.769 -0.839 -11.974 1.00 95.69 103 HIS A C 1
ATOM 877 O O . HIS A 1 103 ? 14.019 -1.237 -12.865 1.00 95.69 103 HIS A O 1
ATOM 883 N N . CYS A 1 104 ? 14.386 -0.680 -10.707 1.00 96.69 104 CYS A N 1
ATOM 884 C CA . CYS A 1 104 ? 13.003 -0.788 -10.260 1.00 96.69 104 CYS A CA 1
ATOM 885 C C . CYS A 1 104 ? 12.506 0.500 -9.594 1.00 96.69 104 CYS A C 1
ATOM 887 O O . CYS A 1 104 ? 13.287 1.231 -8.975 1.00 96.69 104 CYS A O 1
ATOM 889 N N . LEU A 1 105 ? 11.203 0.761 -9.682 1.00 97.31 105 LEU A N 1
ATOM 890 C CA . LEU A 1 105 ? 10.563 1.876 -8.989 1.00 97.31 105 LEU A CA 1
ATOM 891 C C . LEU A 1 105 ? 10.246 1.501 -7.536 1.00 97.31 105 LEU A C 1
ATOM 893 O O . LEU A 1 105 ? 9.638 0.462 -7.280 1.00 97.31 105 LEU A O 1
ATOM 897 N N . LEU A 1 106 ? 10.622 2.364 -6.592 1.00 96.31 106 LEU A N 1
ATOM 898 C CA . LEU A 1 106 ? 10.274 2.232 -5.178 1.00 96.31 106 LEU A CA 1
ATOM 899 C C . LEU A 1 106 ? 9.597 3.502 -4.662 1.00 96.31 106 LEU A C 1
ATOM 901 O O . LEU A 1 106 ? 9.869 4.612 -5.128 1.00 96.31 106 LEU A O 1
ATOM 905 N N . VAL A 1 107 ? 8.770 3.328 -3.635 1.00 95.69 107 VAL A N 1
ATOM 906 C CA . VAL A 1 107 ? 8.081 4.400 -2.912 1.00 95.69 107 VAL A CA 1
ATOM 907 C C . VAL A 1 107 ? 8.545 4.460 -1.456 1.00 95.69 107 VAL A C 1
ATOM 909 O O . VAL A 1 107 ? 8.976 3.454 -0.881 1.00 95.69 107 VAL A O 1
ATOM 912 N N . LYS A 1 108 ? 8.479 5.647 -0.845 1.00 92.56 108 LYS A N 1
ATOM 913 C CA . LYS A 1 108 ? 8.836 5.877 0.565 1.00 92.56 108 LYS A CA 1
ATOM 914 C C . LYS A 1 108 ? 7.825 6.783 1.253 1.00 92.56 108 LYS A C 1
ATOM 916 O O . LYS A 1 108 ? 7.589 7.898 0.786 1.00 92.56 108 LYS A O 1
ATOM 921 N N . GLY A 1 109 ? 7.336 6.375 2.422 1.00 89.44 109 GLY A N 1
ATOM 922 C CA . GLY A 1 109 ? 6.449 7.207 3.237 1.00 89.44 109 GLY A CA 1
ATOM 923 C C . GLY A 1 109 ? 7.121 8.372 3.976 1.00 89.44 109 GLY A C 1
ATOM 924 O O . GLY A 1 109 ? 8.348 8.479 4.020 1.00 89.44 109 GLY A O 1
ATOM 925 N N . TRP A 1 110 ? 6.313 9.258 4.568 1.00 79.75 110 TRP A N 1
ATOM 926 C CA . TRP A 1 110 ? 6.770 10.525 5.172 1.00 79.75 110 TRP A CA 1
ATOM 927 C C . TRP A 1 110 ? 7.537 10.395 6.490 1.00 79.75 110 TRP A C 1
ATOM 929 O O . TRP A 1 110 ? 8.375 11.246 6.796 1.00 79.75 110 TRP A O 1
ATOM 939 N N . LYS A 1 111 ? 7.299 9.344 7.288 1.00 76.31 111 LYS A N 1
ATOM 940 C CA . LYS A 1 111 ? 8.027 9.171 8.559 1.00 76.31 111 LYS A CA 1
ATOM 941 C C . LYS A 1 111 ? 9.516 8.994 8.268 1.00 76.31 111 LYS A C 1
ATOM 943 O O . LYS A 1 111 ? 9.870 8.262 7.346 1.00 76.31 111 LYS A O 1
ATOM 948 N N . GLN A 1 112 ? 10.393 9.600 9.070 1.00 68.94 112 GLN A N 1
ATOM 949 C CA . GLN A 1 112 ? 11.847 9.461 8.883 1.00 68.94 112 GLN A CA 1
ATOM 950 C C . GLN A 1 112 ? 12.308 7.994 8.921 1.00 68.94 112 GLN A C 1
ATOM 952 O O . GLN A 1 112 ? 13.228 7.625 8.193 1.00 68.94 112 GLN A O 1
ATOM 957 N N . SER A 1 113 ? 11.621 7.160 9.708 1.00 72.31 113 SER A N 1
ATOM 958 C CA . SER A 1 113 ? 11.825 5.711 9.804 1.00 72.31 113 SER A CA 1
ATOM 959 C C . SER A 1 113 ? 11.191 4.898 8.670 1.00 72.31 113 SER A C 1
ATOM 961 O O . SER A 1 113 ? 11.376 3.684 8.635 1.00 72.31 113 SER A O 1
ATOM 963 N N . SER A 1 114 ? 10.443 5.525 7.753 1.00 79.06 114 SER A N 1
ATOM 964 C CA . SER A 1 114 ? 9.852 4.822 6.612 1.00 79.06 114 SER A CA 1
ATOM 965 C C . SER A 1 114 ? 10.965 4.301 5.719 1.00 79.06 114 SER A C 1
ATOM 967 O O . SER A 1 114 ? 11.827 5.057 5.268 1.00 79.06 114 SER A O 1
ATOM 969 N N . ALA A 1 115 ? 10.929 3.008 5.451 1.00 84.38 115 ALA A N 1
ATOM 970 C CA . ALA A 1 115 ? 11.812 2.372 4.497 1.00 84.38 115 ALA A CA 1
ATOM 971 C C . ALA A 1 115 ? 11.225 2.462 3.082 1.00 84.38 115 ALA A C 1
ATOM 973 O O . ALA A 1 115 ? 10.015 2.608 2.902 1.00 84.38 115 ALA A O 1
ATOM 974 N N . TRP A 1 116 ? 12.095 2.373 2.083 1.00 89.44 116 TRP A N 1
ATOM 975 C CA . TRP A 1 116 ? 11.703 2.204 0.689 1.00 89.44 116 TRP A CA 1
ATOM 976 C C . TRP A 1 116 ? 11.078 0.830 0.479 1.00 89.44 116 TRP A C 1
ATOM 978 O O . TRP A 1 116 ? 11.558 -0.161 1.035 1.00 89.44 116 TRP A O 1
ATOM 988 N N . SER A 1 117 ? 10.035 0.753 -0.337 1.00 92.81 117 SER A N 1
ATOM 989 C CA . SER A 1 117 ? 9.409 -0.517 -0.700 1.00 92.81 117 SER A CA 1
ATOM 990 C C . SER A 1 117 ? 8.731 -0.439 -2.065 1.00 92.81 117 SER A C 1
ATOM 992 O O . SER A 1 117 ? 8.573 0.651 -2.613 1.00 92.81 117 SER A O 1
ATOM 994 N N . PHE A 1 118 ? 8.348 -1.590 -2.615 1.00 95.88 118 PHE A N 1
ATOM 995 C CA . PHE A 1 118 ? 7.517 -1.644 -3.818 1.00 95.88 118 PHE A CA 1
ATOM 996 C C . PHE A 1 118 ? 6.126 -1.055 -3.556 1.00 95.88 118 PHE A C 1
ATOM 998 O O . PHE A 1 118 ? 5.635 -1.234 -2.428 1.00 95.88 118 PHE A O 1
ATOM 1005 N N . PRO A 1 119 ? 5.508 -0.402 -4.559 1.00 96.69 119 PRO A N 1
ATOM 1006 C CA . PRO A 1 119 ? 4.157 0.111 -4.431 1.00 96.69 119 PRO A CA 1
ATOM 1007 C C . PRO A 1 119 ? 3.157 -1.035 -4.271 1.00 96.69 119 PRO A C 1
ATOM 1009 O O . PRO A 1 119 ? 3.173 -1.982 -5.067 1.00 96.69 119 PRO A O 1
ATOM 1012 N N . LYS A 1 120 ? 2.367 -1.003 -3.195 1.00 95.56 120 LYS A N 1
ATOM 1013 C CA . LYS A 1 120 ? 1.460 -2.094 -2.797 1.00 95.56 120 LYS A CA 1
ATOM 1014 C C . LYS A 1 120 ? 0.555 -1.674 -1.642 1.00 95.56 120 LYS A C 1
ATOM 1016 O O . LYS A 1 120 ? 0.999 -0.989 -0.721 1.00 95.56 120 LYS A O 1
ATOM 1021 N N . GLY A 1 121 ? -0.600 -2.314 -1.558 1.00 92.75 121 GLY A N 1
ATOM 1022 C CA . GLY A 1 121 ? -1.471 -2.206 -0.397 1.00 92.75 121 GLY A CA 1
ATOM 1023 C C . GLY A 1 121 ? -2.450 -3.358 -0.302 1.00 92.75 121 GLY A C 1
ATOM 1024 O O . GLY A 1 121 ? -2.225 -4.437 -0.852 1.00 92.75 121 GLY A O 1
ATOM 1025 N N . LYS A 1 122 ? -3.464 -3.189 0.539 1.00 91.50 122 LYS A N 1
ATOM 1026 C CA . LYS A 1 122 ? -4.326 -4.295 0.963 1.00 91.50 122 LYS A CA 1
ATOM 1027 C C . LYS A 1 122 ? -5.454 -4.503 -0.030 1.00 91.50 122 LYS A C 1
ATOM 1029 O O . LYS A 1 122 ? -6.052 -3.546 -0.510 1.00 91.50 122 LYS A O 1
ATOM 1034 N N . ILE A 1 123 ? -5.767 -5.770 -0.270 1.00 91.81 123 ILE A N 1
ATOM 1035 C CA . ILE A 1 123 ? -6.922 -6.146 -1.080 1.00 91.81 123 ILE A CA 1
ATOM 1036 C C . ILE A 1 123 ? -8.220 -5.742 -0.375 1.00 91.81 123 ILE A C 1
ATOM 1038 O O . ILE A 1 123 ? -8.371 -5.950 0.835 1.00 91.81 123 ILE A O 1
ATOM 1042 N N . ASN A 1 124 ? -9.144 -5.158 -1.133 1.00 85.50 124 ASN A N 1
ATOM 1043 C CA . ASN A 1 124 ? -10.492 -4.863 -0.666 1.00 85.50 124 ASN A CA 1
ATOM 1044 C C . ASN A 1 124 ? -11.371 -6.123 -0.682 1.00 85.50 124 ASN A C 1
ATOM 1046 O O . ASN A 1 124 ? -11.028 -7.147 -1.277 1.00 85.50 124 ASN A O 1
ATOM 1050 N N . LEU A 1 125 ? -12.527 -6.051 -0.017 1.00 79.94 125 LEU A N 1
ATOM 1051 C CA . LEU A 1 125 ? -13.519 -7.126 -0.057 1.00 79.94 125 LEU A CA 1
ATOM 1052 C C . LEU A 1 125 ? -13.978 -7.356 -1.506 1.00 79.94 125 LEU A C 1
ATOM 1054 O O . LEU A 1 125 ? -14.297 -6.396 -2.203 1.00 79.94 125 LEU A O 1
ATOM 1058 N N . ASP A 1 126 ? -13.988 -8.620 -1.935 1.00 86.06 126 ASP A N 1
ATOM 1059 C CA . ASP A 1 126 ? -14.365 -9.072 -3.285 1.00 86.06 126 ASP A CA 1
ATOM 1060 C C . ASP A 1 126 ? -13.528 -8.491 -4.446 1.00 86.06 126 ASP A C 1
ATOM 1062 O O . ASP A 1 126 ? -13.872 -8.647 -5.620 1.00 86.06 126 ASP A O 1
ATOM 1066 N N . GLU A 1 127 ? -12.388 -7.864 -4.147 1.00 93.25 127 GLU A N 1
ATOM 1067 C CA . GLU A 1 127 ? -11.458 -7.351 -5.151 1.00 93.25 127 GLU A CA 1
ATOM 1068 C C . GLU A 1 127 ? -10.545 -8.470 -5.675 1.00 93.25 127 GLU A C 1
ATOM 1070 O O . GLU A 1 127 ? -10.052 -9.309 -4.920 1.00 93.25 127 GLU A O 1
ATOM 1075 N N . GLN A 1 128 ? -10.294 -8.491 -6.987 1.00 96.50 128 GLN A N 1
ATOM 1076 C CA . GLN A 1 128 ? -9.327 -9.417 -7.581 1.00 96.50 128 GLN A CA 1
ATOM 1077 C C . GLN A 1 128 ? -7.896 -8.922 -7.350 1.00 96.50 128 GLN A C 1
ATOM 1079 O O . GLN A 1 128 ? -7.625 -7.724 -7.406 1.00 96.50 128 GLN A O 1
ATOM 1084 N N . HIS A 1 129 ? -6.951 -9.844 -7.155 1.00 97.19 129 HIS A N 1
ATOM 1085 C CA . HIS A 1 129 ? -5.564 -9.497 -6.818 1.00 97.19 129 HIS A CA 1
ATOM 1086 C C . HIS A 1 129 ? -4.899 -8.563 -7.846 1.00 97.19 129 HIS A C 1
ATOM 1088 O O . HIS A 1 129 ? -4.188 -7.637 -7.457 1.00 97.19 129 HIS A O 1
ATOM 1094 N N . HIS A 1 130 ? -5.140 -8.771 -9.146 1.00 97.62 130 HIS A N 1
ATOM 1095 C CA . HIS A 1 130 ? -4.575 -7.918 -10.194 1.00 97.62 130 HIS A CA 1
ATOM 1096 C C . HIS A 1 130 ? -5.198 -6.512 -10.192 1.00 97.62 130 HIS A C 1
ATOM 1098 O O . HIS A 1 130 ? -4.482 -5.531 -10.372 1.00 97.62 130 HIS A O 1
ATOM 1104 N N . LEU A 1 131 ? -6.503 -6.399 -9.915 1.00 97.94 131 LEU A N 1
ATOM 1105 C CA . LEU A 1 131 ? -7.192 -5.109 -9.793 1.00 97.94 131 LEU A CA 1
ATOM 1106 C C . LEU A 1 131 ? -6.695 -4.331 -8.574 1.00 97.94 131 LEU A C 1
ATOM 1108 O O . LEU A 1 131 ? -6.419 -3.140 -8.688 1.00 97.94 131 LEU A O 1
ATOM 1112 N N . CYS A 1 132 ? -6.492 -5.019 -7.445 1.00 97.62 132 CYS A N 1
ATOM 1113 C CA . CYS A 1 132 ? -5.870 -4.430 -6.262 1.00 97.62 132 CYS A CA 1
ATOM 1114 C C . CYS A 1 132 ? -4.478 -3.877 -6.591 1.00 97.62 132 CYS A C 1
ATOM 1116 O O . CYS A 1 132 ? -4.191 -2.726 -6.283 1.00 97.62 132 CYS A O 1
ATOM 1118 N N . ALA A 1 133 ? -3.632 -4.649 -7.281 1.00 98.12 133 ALA A N 1
ATOM 1119 C CA . ALA A 1 133 ? -2.305 -4.179 -7.672 1.00 98.12 133 ALA A CA 1
ATOM 1120 C C . ALA A 1 133 ? -2.354 -2.934 -8.576 1.00 98.12 133 ALA A C 1
ATOM 1122 O O . ALA A 1 133 ? -1.577 -2.007 -8.359 1.00 98.12 133 ALA A O 1
ATOM 1123 N N . ILE A 1 134 ? -3.268 -2.888 -9.553 1.00 98.31 134 ILE A N 1
ATOM 1124 C CA . ILE A 1 134 ? -3.457 -1.720 -10.431 1.00 98.31 134 ILE A CA 1
ATOM 1125 C C . ILE A 1 134 ? -3.864 -0.492 -9.615 1.00 98.31 134 ILE A C 1
ATOM 1127 O O . ILE A 1 134 ? -3.247 0.565 -9.754 1.00 98.31 134 ILE A O 1
ATOM 1131 N N . ARG A 1 135 ? -4.869 -0.638 -8.742 1.00 97.81 135 ARG A N 1
ATOM 1132 C CA . ARG A 1 135 ? -5.365 0.442 -7.884 1.00 97.81 135 ARG A CA 1
ATOM 1133 C C . ARG A 1 135 ? -4.259 1.001 -6.990 1.00 97.81 135 ARG A C 1
ATOM 1135 O O . ARG A 1 135 ? -4.032 2.204 -6.995 1.00 97.81 135 ARG A O 1
ATOM 1142 N N . GLU A 1 136 ? -3.540 0.136 -6.282 1.00 97.50 136 GLU A N 1
ATOM 1143 C CA . GLU A 1 136 ? -2.475 0.535 -5.352 1.00 97.50 136 GLU A CA 1
ATOM 1144 C C . GLU A 1 136 ? -1.311 1.232 -6.076 1.00 97.50 136 GLU A C 1
ATOM 1146 O O . GLU A 1 136 ? -0.793 2.246 -5.612 1.00 97.50 136 GLU A O 1
ATOM 1151 N N . VAL A 1 137 ? -0.920 0.744 -7.260 1.00 97.81 137 VAL A N 1
ATOM 1152 C CA . VAL A 1 137 ? 0.109 1.406 -8.079 1.00 97.81 137 VAL A CA 1
ATOM 1153 C C . VAL A 1 137 ? -0.359 2.789 -8.529 1.00 97.81 137 VAL A C 1
ATOM 1155 O O . VAL A 1 137 ? 0.414 3.748 -8.444 1.00 97.81 137 VAL A O 1
ATOM 1158 N N . LEU A 1 138 ? -1.611 2.916 -8.969 1.00 97.50 138 LEU A N 1
ATOM 1159 C CA . LEU A 1 13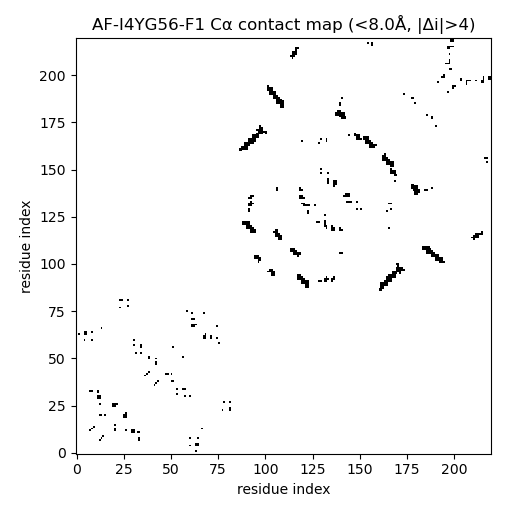8 ? -2.181 4.192 -9.388 1.00 97.50 138 LEU A CA 1
ATOM 1160 C C . LEU A 1 138 ? -2.267 5.189 -8.221 1.00 97.50 138 LEU A C 1
ATOM 1162 O O . LEU A 1 138 ? -1.877 6.345 -8.376 1.00 97.50 138 LEU A O 1
ATOM 1166 N N . GLU A 1 139 ? -2.712 4.746 -7.047 1.00 94.81 139 GLU A N 1
ATOM 1167 C CA . GLU A 1 139 ? -2.828 5.566 -5.836 1.00 94.81 139 GLU A CA 1
ATOM 1168 C C . GLU A 1 139 ? -1.450 6.048 -5.343 1.00 94.81 139 GLU A C 1
ATOM 1170 O O . GLU A 1 139 ? -1.226 7.250 -5.145 1.00 94.81 139 GLU A O 1
ATOM 1175 N N . GLU A 1 140 ? -0.480 5.140 -5.204 1.00 96.50 140 GLU A N 1
ATOM 1176 C CA . GLU A 1 140 ? 0.831 5.465 -4.634 1.00 96.50 140 GLU A CA 1
ATOM 1177 C C . GLU A 1 140 ? 1.769 6.170 -5.624 1.00 96.50 140 GLU A C 1
ATOM 1179 O O . GLU A 1 140 ? 2.629 6.948 -5.200 1.00 96.50 140 GLU A O 1
ATOM 1184 N N . THR A 1 141 ? 1.618 5.936 -6.934 1.00 97.00 141 THR A N 1
ATOM 1185 C CA . THR A 1 141 ? 2.571 6.432 -7.946 1.00 97.00 141 THR A CA 1
ATOM 1186 C C . THR A 1 141 ? 1.967 7.315 -9.033 1.00 97.00 141 THR A C 1
ATOM 1188 O O . THR A 1 141 ? 2.715 8.003 -9.727 1.00 97.00 141 THR A O 1
ATOM 1191 N N . GLY A 1 142 ? 0.643 7.324 -9.193 1.00 96.75 142 GLY A N 1
ATOM 1192 C CA . GLY A 1 142 ? -0.043 8.014 -10.289 1.00 96.75 142 GLY A CA 1
ATOM 1193 C C . GLY A 1 142 ? 0.054 7.304 -11.641 1.00 96.75 142 GLY A C 1
ATOM 1194 O O . GLY A 1 142 ? -0.428 7.843 -12.634 1.00 96.75 142 GLY A O 1
ATOM 1195 N N . TYR A 1 143 ? 0.670 6.121 -11.697 1.00 97.56 143 TYR A N 1
ATOM 1196 C CA . TYR A 1 143 ? 0.871 5.363 -12.926 1.00 97.56 143 TYR A CA 1
ATOM 1197 C C . TYR A 1 143 ? -0.222 4.313 -13.128 1.00 97.56 143 TYR A C 1
ATOM 1199 O O . TYR A 1 143 ? -0.427 3.457 -12.272 1.00 97.56 143 TYR A O 1
ATOM 1207 N N . ASP A 1 144 ? -0.885 4.338 -14.282 1.00 97.44 144 ASP A N 1
ATOM 1208 C CA . ASP A 1 144 ? -1.817 3.282 -14.676 1.00 97.44 144 ASP A CA 1
ATOM 1209 C C . ASP A 1 144 ? -1.068 2.146 -15.389 1.00 97.44 144 ASP A C 1
ATOM 1211 O O . ASP A 1 144 ? -0.611 2.283 -16.528 1.00 97.44 144 ASP A O 1
ATOM 1215 N N . CYS A 1 145 ? -0.940 1.005 -14.708 1.00 96.94 145 CYS A N 1
ATOM 1216 C CA . CYS A 1 145 ? -0.277 -0.184 -15.235 1.00 96.94 145 CYS A CA 1
ATOM 1217 C C . CYS A 1 145 ? -1.228 -1.195 -15.899 1.00 96.94 145 CYS A C 1
ATOM 1219 O O . CYS A 1 145 ? -0.760 -2.258 -16.309 1.00 96.94 145 CYS A O 1
ATOM 1221 N N . THR A 1 146 ? -2.521 -0.879 -16.066 1.00 97.25 146 THR A N 1
ATOM 1222 C CA . THR A 1 146 ? -3.546 -1.804 -16.597 1.00 97.25 146 THR A CA 1
ATOM 1223 C C . THR A 1 146 ? -3.134 -2.439 -17.925 1.00 97.25 146 THR A C 1
ATOM 1225 O O . THR A 1 146 ? -3.261 -3.644 -18.109 1.00 97.25 146 THR A O 1
ATOM 1228 N N . SER A 1 147 ? -2.573 -1.647 -18.843 1.00 96.62 147 SER A N 1
ATOM 1229 C CA . SER A 1 147 ? -2.161 -2.117 -20.177 1.00 96.62 147 SER A CA 1
ATOM 1230 C C . SER A 1 147 ? -0.907 -3.000 -20.191 1.00 96.62 147 SER A C 1
ATOM 1232 O O . SER A 1 147 ? -0.601 -3.613 -21.213 1.00 96.62 147 SER A O 1
ATOM 1234 N N . LYS A 1 148 ? -0.154 -3.043 -19.087 1.00 96.12 148 LYS A N 1
ATOM 1235 C CA . LYS A 1 148 ? 1.116 -3.776 -18.965 1.00 96.12 148 LYS A CA 1
ATOM 1236 C C . LYS A 1 148 ? 1.051 -4.939 -17.985 1.00 96.12 148 LYS A C 1
ATOM 1238 O O . LYS A 1 148 ? 1.992 -5.728 -17.945 1.00 96.12 148 LYS A O 1
ATOM 1243 N N . LEU A 1 149 ? -0.002 -5.024 -17.177 1.00 97.50 149 LEU A N 1
ATOM 1244 C CA . LEU A 1 149 ? -0.162 -6.099 -16.216 1.00 97.50 149 LEU A CA 1
ATOM 1245 C C . LEU A 1 149 ? -0.510 -7.399 -16.944 1.00 97.50 149 LEU A C 1
ATOM 1247 O O . LEU A 1 149 ? -1.452 -7.456 -17.729 1.00 97.50 149 LEU A O 1
ATOM 1251 N N . ILE A 1 150 ? 0.235 -8.455 -16.630 1.00 96.94 150 ILE A N 1
ATOM 1252 C CA . ILE A 1 150 ? -0.062 -9.825 -17.046 1.00 96.94 150 ILE A CA 1
ATOM 1253 C C . ILE A 1 150 ? -0.442 -10.600 -15.783 1.00 96.94 150 ILE A C 1
ATOM 1255 O O . ILE A 1 150 ? 0.347 -10.691 -14.845 1.00 96.94 150 ILE A O 1
ATOM 1259 N N . GLU A 1 151 ? -1.658 -11.149 -15.734 1.00 95.69 151 GLU A N 1
ATOM 1260 C CA . GLU A 1 151 ? -2.205 -11.758 -14.510 1.00 95.69 151 GLU A CA 1
ATOM 1261 C C . GLU A 1 151 ? -1.414 -12.970 -13.998 1.00 95.69 151 GLU A C 1
ATOM 1263 O O . GLU A 1 151 ? -1.502 -13.309 -12.818 1.00 95.69 151 GLU A O 1
ATOM 1268 N N . THR A 1 152 ? -0.645 -13.621 -14.872 1.00 96.25 152 THR A N 1
ATOM 1269 C CA . THR A 1 152 ? 0.209 -14.767 -14.539 1.00 96.25 152 THR A CA 1
ATOM 1270 C C . THR A 1 152 ? 1.609 -14.372 -14.078 1.00 96.25 152 THR A C 1
ATOM 1272 O O . THR A 1 152 ? 2.296 -15.198 -13.482 1.00 96.25 152 THR A O 1
ATOM 1275 N N . ASP A 1 153 ? 2.031 -13.128 -14.317 1.00 95.69 153 ASP A N 1
ATOM 1276 C CA . ASP A 1 153 ? 3.403 -12.682 -14.077 1.00 95.69 153 ASP A CA 1
ATOM 1277 C C . ASP A 1 153 ? 3.488 -11.976 -12.728 1.00 95.69 153 ASP A C 1
ATOM 1279 O O . ASP A 1 153 ? 3.480 -10.746 -12.621 1.00 95.69 153 ASP A O 1
ATOM 1283 N N . PHE A 1 154 ? 3.558 -12.777 -11.669 1.00 96.31 154 PHE A N 1
ATOM 1284 C CA . PHE A 1 154 ? 3.685 -12.289 -10.304 1.00 96.31 154 PHE A CA 1
ATOM 1285 C C . PHE A 1 154 ? 4.633 -13.145 -9.470 1.00 96.31 154 PHE A C 1
ATOM 1287 O O . PHE A 1 154 ? 4.916 -14.303 -9.776 1.00 96.31 154 PHE A O 1
ATOM 1294 N N . ILE A 1 155 ? 5.088 -12.564 -8.366 1.00 93.75 155 ILE A N 1
ATOM 1295 C CA . ILE A 1 155 ? 5.833 -13.251 -7.318 1.00 93.75 155 ILE A CA 1
ATOM 1296 C C . ILE A 1 155 ? 4.988 -13.222 -6.046 1.00 93.75 155 ILE A C 1
ATOM 1298 O O . ILE A 1 155 ? 4.606 -12.148 -5.573 1.00 93.75 155 ILE A O 1
ATOM 1302 N N . ASP A 1 156 ? 4.725 -14.403 -5.488 1.00 93.06 156 ASP A N 1
ATOM 1303 C CA . ASP A 1 156 ? 4.062 -14.568 -4.197 1.00 93.06 156 ASP A CA 1
ATOM 1304 C C . ASP A 1 156 ? 5.088 -14.849 -3.102 1.00 93.06 156 ASP A C 1
ATOM 1306 O O . ASP A 1 156 ? 5.899 -15.770 -3.199 1.00 93.06 156 ASP A O 1
ATOM 1310 N N . VAL A 1 157 ? 5.004 -14.094 -2.010 1.00 86.06 157 VAL A N 1
ATOM 1311 C CA . VAL A 1 157 ? 5.795 -14.327 -0.802 1.00 86.06 157 VAL A CA 1
ATOM 1312 C C . VAL A 1 157 ? 4.867 -14.337 0.405 1.00 86.06 157 VAL A C 1
ATOM 1314 O O . VAL A 1 157 ? 4.040 -13.445 0.592 1.00 86.06 157 VAL A O 1
ATOM 1317 N N . ALA A 1 158 ? 5.026 -15.344 1.262 1.00 81.56 158 ALA A N 1
ATOM 1318 C CA . ALA A 1 158 ? 4.365 -15.400 2.559 1.00 81.56 158 ALA A CA 1
ATOM 1319 C C . ALA A 1 158 ? 5.337 -14.961 3.662 1.00 81.56 158 ALA A C 1
ATOM 1321 O O . ALA A 1 158 ? 6.375 -15.588 3.872 1.00 81.56 158 ALA A O 1
ATOM 1322 N N . ILE A 1 159 ? 5.001 -13.894 4.391 1.00 72.69 159 ILE A N 1
ATOM 1323 C CA . ILE A 1 159 ? 5.815 -13.372 5.497 1.00 72.69 159 ILE A CA 1
ATOM 1324 C C . ILE A 1 159 ? 4.929 -13.212 6.722 1.00 72.69 159 ILE A C 1
ATOM 1326 O O . ILE A 1 159 ? 3.995 -12.419 6.706 1.00 72.69 159 ILE A O 1
ATOM 1330 N N . LYS A 1 160 ? 5.244 -13.928 7.811 1.00 67.75 160 LYS A N 1
ATOM 1331 C CA . LYS A 1 160 ? 4.520 -13.824 9.095 1.00 67.75 160 LYS A CA 1
ATOM 1332 C C . LYS A 1 160 ? 2.989 -13.925 8.927 1.00 67.75 160 LYS A C 1
ATOM 1334 O O . LYS A 1 160 ? 2.254 -13.089 9.441 1.00 67.75 160 LYS A O 1
ATOM 1339 N N . ASP A 1 161 ? 2.531 -14.936 8.188 1.00 73.94 161 ASP A N 1
ATOM 1340 C CA . ASP A 1 161 ? 1.123 -15.186 7.825 1.00 73.94 161 ASP A CA 1
ATOM 1341 C C . ASP A 1 161 ? 0.467 -14.157 6.881 1.00 73.94 161 ASP A C 1
ATOM 1343 O O . ASP A 1 161 ? -0.708 -14.310 6.551 1.00 73.94 161 ASP A O 1
ATOM 1347 N N . GLN A 1 162 ? 1.189 -13.135 6.412 1.00 81.19 162 GLN A N 1
ATOM 1348 C CA . GLN A 1 162 ? 0.707 -12.234 5.368 1.00 81.19 162 GLN A CA 1
ATOM 1349 C C . GLN A 1 162 ? 1.126 -12.750 3.991 1.00 81.19 162 GLN A C 1
ATOM 1351 O O . GLN A 1 162 ? 2.311 -12.988 3.750 1.00 81.19 162 GLN A O 1
ATOM 1356 N N . LYS A 1 163 ? 0.159 -12.896 3.081 1.00 89.00 163 LYS A N 1
ATOM 1357 C CA . LYS A 1 163 ? 0.425 -13.170 1.664 1.00 89.00 163 LYS A CA 1
ATOM 1358 C C . LYS A 1 163 ? 0.658 -11.854 0.935 1.00 89.00 163 LYS A C 1
ATOM 1360 O O . LYS A 1 163 ? -0.174 -10.954 1.019 1.00 89.00 163 LYS A O 1
ATOM 1365 N N . ILE A 1 164 ? 1.779 -11.750 0.237 1.00 91.81 164 ILE A N 1
ATOM 1366 C CA . ILE A 1 164 ? 2.143 -10.587 -0.565 1.00 91.81 164 ILE A CA 1
ATOM 1367 C C . ILE A 1 164 ? 2.328 -11.061 -2.000 1.00 91.81 164 ILE A C 1
ATOM 1369 O O . ILE A 1 164 ? 3.170 -11.922 -2.243 1.00 91.81 164 ILE A O 1
ATOM 1373 N N . ARG A 1 165 ? 1.562 -10.486 -2.924 1.00 96.25 165 ARG A N 1
ATOM 1374 C CA . ARG A 1 165 ? 1.653 -10.731 -4.362 1.00 96.25 165 ARG A CA 1
ATOM 1375 C C . ARG A 1 165 ? 2.139 -9.476 -5.064 1.00 96.25 165 ARG A C 1
ATOM 1377 O O . ARG A 1 165 ? 1.484 -8.440 -4.976 1.00 96.25 165 ARG A O 1
ATOM 1384 N N . LEU A 1 166 ? 3.253 -9.554 -5.782 1.00 97.38 166 LEU A N 1
ATOM 1385 C CA . LEU A 1 166 ? 3.739 -8.438 -6.593 1.00 97.38 166 LEU A CA 1
ATOM 1386 C C . LEU A 1 166 ? 3.776 -8.827 -8.068 1.00 97.38 166 LEU A C 1
ATOM 1388 O O . LEU A 1 166 ? 4.454 -9.784 -8.432 1.00 97.38 166 LEU A O 1
ATOM 1392 N N . TYR A 1 167 ? 3.068 -8.074 -8.906 1.00 98.06 167 TYR A N 1
ATOM 1393 C CA . TYR A 1 167 ? 3.046 -8.257 -10.356 1.00 98.06 167 TYR A CA 1
ATOM 1394 C C . TYR A 1 167 ? 4.277 -7.631 -11.013 1.00 98.06 167 TYR A C 1
ATOM 1396 O O . TYR A 1 167 ? 4.749 -6.574 -10.589 1.00 98.06 167 TYR A O 1
ATOM 1404 N N . LEU A 1 168 ? 4.799 -8.264 -12.059 1.00 97.50 168 LEU A N 1
ATOM 1405 C CA . LEU A 1 168 ? 5.935 -7.752 -12.821 1.00 97.50 168 LEU A CA 1
ATOM 1406 C C . LEU A 1 168 ? 5.437 -6.799 -13.909 1.00 97.50 168 LEU A C 1
ATOM 1408 O O . LEU A 1 168 ? 4.840 -7.222 -14.895 1.00 97.50 168 LEU A O 1
ATOM 1412 N N . ILE A 1 169 ? 5.712 -5.504 -13.752 1.00 97.94 169 ILE A N 1
ATOM 1413 C CA . ILE A 1 169 ? 5.351 -4.477 -14.735 1.00 97.94 169 ILE A CA 1
ATOM 1414 C C . ILE A 1 169 ? 6.614 -4.049 -15.467 1.00 97.94 169 ILE A C 1
ATOM 1416 O O . ILE A 1 169 ? 7.483 -3.378 -14.915 1.00 97.94 169 ILE A O 1
ATOM 1420 N N . GLN A 1 170 ? 6.727 -4.464 -16.721 1.00 96.19 170 GLN A N 1
ATOM 1421 C CA . GLN A 1 170 ? 7.958 -4.357 -17.498 1.00 96.19 170 GLN A CA 1
ATOM 1422 C C . GLN A 1 170 ? 7.897 -3.213 -18.517 1.00 96.19 170 GLN A C 1
ATOM 1424 O O . GLN A 1 170 ? 6.823 -2.776 -18.945 1.00 96.19 170 GLN A O 1
ATOM 1429 N N . ASN A 1 171 ? 9.069 -2.765 -18.973 1.00 96.31 171 ASN A N 1
ATOM 1430 C CA . ASN A 1 171 ? 9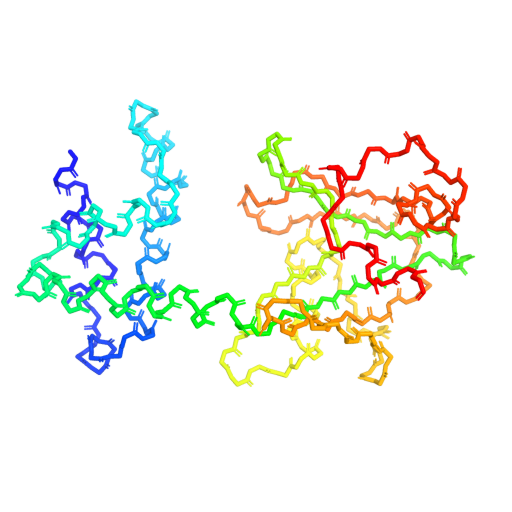.203 -1.767 -20.036 1.00 96.31 171 ASN A CA 1
ATOM 1431 C C . ASN A 1 171 ? 8.530 -0.422 -19.703 1.00 96.31 171 ASN A C 1
ATOM 1433 O O . ASN A 1 171 ? 7.768 0.105 -20.519 1.00 96.31 171 ASN A O 1
ATOM 1437 N N . VAL A 1 172 ? 8.773 0.115 -18.504 1.00 97.38 172 VAL A N 1
ATOM 1438 C CA . VAL A 1 172 ? 8.292 1.447 -18.094 1.00 97.38 172 VAL A CA 1
ATOM 1439 C C . VAL A 1 172 ? 9.401 2.480 -18.261 1.00 97.38 172 VAL A C 1
ATOM 1441 O O . VAL A 1 172 ? 10.489 2.310 -17.717 1.00 97.38 172 VAL A O 1
ATOM 1444 N N . ASP A 1 173 ? 9.142 3.547 -19.019 1.00 96.88 173 ASP A N 1
ATOM 1445 C CA . ASP A 1 173 ? 10.129 4.604 -19.270 1.00 96.88 173 ASP A CA 1
ATOM 1446 C C . ASP A 1 173 ? 10.546 5.275 -17.952 1.00 96.88 173 ASP A C 1
ATOM 1448 O O . ASP A 1 173 ? 9.704 5.644 -17.131 1.00 96.88 173 ASP A O 1
ATOM 1452 N N . MET A 1 174 ? 11.851 5.459 -17.750 1.00 95.75 174 MET A N 1
ATOM 1453 C CA . MET A 1 174 ? 12.374 6.132 -16.563 1.00 95.75 174 MET A CA 1
ATOM 1454 C C . MET A 1 174 ? 12.024 7.624 -16.515 1.00 95.75 174 MET A C 1
ATOM 1456 O O . MET A 1 174 ? 12.030 8.197 -15.428 1.00 95.75 174 MET A O 1
ATOM 1460 N N . ASN A 1 175 ? 11.683 8.225 -17.659 1.00 96.06 175 ASN A N 1
ATOM 1461 C CA . ASN A 1 175 ? 11.197 9.601 -17.764 1.00 96.06 175 ASN A CA 1
ATOM 1462 C C . ASN A 1 175 ? 9.702 9.741 -17.434 1.00 96.06 175 ASN A C 1
ATOM 1464 O O . ASN A 1 175 ? 9.180 10.852 -17.473 1.00 96.06 175 ASN A O 1
ATOM 1468 N N . THR A 1 176 ? 9.004 8.639 -17.129 1.00 95.25 176 THR A N 1
ATOM 1469 C CA . THR A 1 176 ? 7.604 8.687 -16.687 1.00 95.25 176 THR A CA 1
ATOM 1470 C C . THR A 1 176 ? 7.488 9.570 -15.447 1.00 95.25 176 THR A C 1
ATOM 1472 O O . THR A 1 176 ? 8.192 9.363 -14.455 1.00 95.25 176 THR A O 1
ATOM 1475 N N . GLU A 1 177 ? 6.589 10.550 -15.492 1.00 95.19 177 GLU A N 1
ATOM 1476 C CA . GLU A 1 177 ? 6.299 11.387 -14.335 1.00 95.19 177 GLU A CA 1
ATOM 1477 C C . GLU A 1 177 ? 5.420 10.622 -13.345 1.00 95.19 177 GLU A C 1
ATOM 1479 O O . GLU A 1 177 ? 4.266 10.304 -13.627 1.00 95.19 177 GLU A O 1
ATOM 1484 N N . PHE A 1 178 ? 5.970 10.340 -12.164 1.00 96.00 178 PHE A N 1
ATOM 1485 C CA . PHE A 1 178 ? 5.235 9.710 -11.073 1.00 96.00 178 PHE A CA 1
ATOM 1486 C C . PHE A 1 178 ? 4.795 10.754 -10.054 1.00 96.00 178 PHE A C 1
ATOM 1488 O O . PHE A 1 178 ? 5.601 11.549 -9.559 1.00 96.00 178 PHE A O 1
ATOM 1495 N N . LYS A 1 179 ? 3.515 10.717 -9.694 1.00 93.62 179 LYS A N 1
ATOM 1496 C CA . LYS A 1 179 ? 2.921 11.595 -8.693 1.00 93.62 179 LYS A CA 1
ATOM 1497 C C . LYS A 1 179 ? 1.862 10.836 -7.910 1.00 93.62 179 LYS A C 1
ATOM 1499 O O . LYS A 1 179 ? 0.828 10.468 -8.454 1.00 93.62 179 LYS A O 1
ATOM 1504 N N . THR A 1 180 ? 2.120 10.647 -6.620 1.00 92.75 180 THR A N 1
ATOM 1505 C CA . THR A 1 180 ? 1.154 10.031 -5.708 1.00 92.75 180 THR A CA 1
ATOM 1506 C C . THR A 1 180 ? -0.164 10.807 -5.694 1.00 92.75 180 THR A C 1
ATOM 1508 O O . THR A 1 180 ? -0.177 12.043 -5.745 1.00 92.75 180 THR A O 1
ATOM 1511 N N . GLN A 1 181 ? -1.270 10.073 -5.631 1.00 89.88 181 GLN A N 1
ATOM 1512 C CA . GLN A 1 181 ? -2.614 10.622 -5.476 1.00 89.88 181 GLN A CA 1
ATOM 1513 C C . GLN A 1 181 ? -3.040 10.653 -4.001 1.00 89.88 181 GLN A C 1
ATOM 1515 O O . GLN A 1 181 ? -3.988 11.359 -3.646 1.00 89.88 181 GLN A O 1
ATOM 1520 N N . THR A 1 182 ? -2.322 9.940 -3.128 1.00 78.94 182 THR A N 1
ATOM 1521 C CA . THR A 1 182 ? -2.628 9.858 -1.702 1.00 78.94 182 THR A CA 1
ATOM 1522 C C . THR A 1 182 ? -2.015 11.023 -0.921 1.00 78.94 182 THR A C 1
ATOM 1524 O O . THR A 1 182 ? -0.937 11.546 -1.223 1.00 78.94 182 THR A O 1
ATOM 1527 N N . ARG A 1 183 ? -2.735 11.506 0.097 1.00 76.12 183 ARG A N 1
ATOM 1528 C CA . ARG A 1 183 ? -2.296 12.645 0.920 1.00 76.12 183 ARG A CA 1
ATOM 1529 C C . ARG A 1 183 ? -1.450 12.142 2.082 1.00 76.12 183 ARG A C 1
ATOM 1531 O O . ARG A 1 183 ? -1.912 11.319 2.852 1.00 76.12 183 ARG A O 1
ATOM 1538 N N . LYS A 1 184 ? -0.236 12.681 2.244 1.00 76.00 184 LYS A N 1
ATOM 1539 C CA . LYS A 1 184 ? 0.680 12.393 3.373 1.00 76.00 184 LYS A CA 1
ATOM 1540 C C . LYS A 1 184 ? 1.087 10.914 3.543 1.00 76.00 184 LYS A C 1
ATOM 1542 O O . LYS A 1 184 ? 1.749 10.584 4.527 1.00 76.00 184 LYS A O 1
ATOM 1547 N N . GLU A 1 185 ? 0.807 10.044 2.575 1.00 79.75 185 GLU A N 1
ATOM 1548 C CA . GLU A 1 185 ? 1.245 8.644 2.626 1.00 79.75 185 GLU A CA 1
ATOM 1549 C C . GLU A 1 185 ? 2.606 8.461 1.962 1.00 79.75 185 GLU A C 1
ATOM 1551 O O . GLU A 1 185 ? 3.547 8.044 2.635 1.00 79.75 185 GLU A O 1
ATOM 1556 N N . ILE A 1 186 ? 2.759 8.869 0.695 1.00 90.88 186 ILE A N 1
ATOM 1557 C CA . ILE A 1 186 ? 4.017 8.764 -0.055 1.00 90.88 186 ILE A CA 1
ATOM 1558 C C . ILE A 1 186 ? 4.738 10.112 -0.100 1.00 90.88 186 ILE A C 1
ATOM 1560 O O . ILE A 1 186 ? 4.182 11.141 -0.477 1.00 90.88 186 ILE A O 1
ATOM 1564 N N . SER A 1 187 ? 6.006 10.110 0.309 1.00 90.94 187 SER A N 1
ATOM 1565 C CA . SER A 1 187 ? 6.880 11.291 0.326 1.00 90.94 187 SER A CA 1
ATOM 1566 C C . SER A 1 187 ? 7.808 11.366 -0.878 1.00 90.94 187 SER A C 1
ATOM 1568 O O . SER A 1 187 ? 8.173 12.458 -1.309 1.00 90.94 187 SER A O 1
ATOM 1570 N N . LYS A 1 188 ? 8.242 10.209 -1.392 1.00 93.25 188 LYS A N 1
ATOM 1571 C CA . LYS A 1 188 ? 9.179 10.104 -2.511 1.00 93.25 188 LYS A CA 1
ATOM 1572 C C . LYS A 1 188 ? 8.896 8.858 -3.335 1.00 93.25 188 LYS A C 1
ATOM 1574 O O . LYS A 1 188 ? 8.571 7.809 -2.782 1.00 93.25 188 LYS A O 1
ATOM 1579 N N . ILE A 1 189 ? 9.109 8.992 -4.638 1.00 96.00 189 ILE A N 1
ATOM 1580 C CA . ILE A 1 189 ? 9.035 7.929 -5.636 1.00 96.00 189 ILE A CA 1
ATOM 1581 C C . ILE A 1 189 ? 10.325 8.029 -6.447 1.00 96.00 189 ILE A C 1
ATOM 1583 O O . ILE A 1 189 ? 10.643 9.111 -6.942 1.00 96.00 189 ILE A O 1
ATOM 1587 N N . GLN A 1 190 ? 11.121 6.961 -6.508 1.00 96.00 190 GLN A N 1
ATOM 1588 C CA . GLN A 1 190 ? 12.422 6.991 -7.182 1.00 96.00 190 GLN A CA 1
ATOM 1589 C C . GLN A 1 190 ? 12.764 5.645 -7.819 1.00 96.00 190 GLN A C 1
ATOM 1591 O O . GLN A 1 190 ? 12.398 4.583 -7.315 1.00 96.00 190 GLN A O 1
ATOM 1596 N N . TRP A 1 191 ? 13.525 5.713 -8.909 1.00 96.25 191 TRP A N 1
ATOM 1597 C CA . TRP A 1 191 ? 14.175 4.558 -9.514 1.00 96.25 191 TRP A CA 1
ATOM 1598 C C . TRP A 1 191 ? 15.420 4.163 -8.723 1.00 96.25 191 TRP A C 1
ATOM 1600 O O . TRP A 1 191 ? 16.249 5.009 -8.385 1.00 96.25 191 TRP A O 1
ATOM 1610 N N . PHE A 1 192 ? 15.577 2.866 -8.482 1.00 93.94 192 PHE A N 1
ATOM 1611 C CA . PHE A 1 192 ? 16.750 2.274 -7.849 1.00 93.94 192 PHE A CA 1
ATOM 1612 C C . PHE A 1 192 ? 17.361 1.239 -8.773 1.00 93.94 192 PHE A C 1
ATOM 1614 O O . PHE A 1 192 ? 16.636 0.439 -9.358 1.00 93.94 192 PHE A O 1
ATOM 1621 N N . LYS A 1 193 ? 18.692 1.219 -8.878 1.00 92.12 193 LYS A N 1
ATOM 1622 C CA . LYS A 1 193 ? 19.392 0.123 -9.548 1.00 92.12 193 LYS A CA 1
ATOM 1623 C C . LYS A 1 193 ? 19.143 -1.165 -8.784 1.00 92.12 193 LYS A C 1
ATOM 1625 O O . LYS A 1 193 ? 19.338 -1.201 -7.571 1.00 92.12 193 LYS A O 1
ATOM 1630 N N . LEU A 1 194 ? 18.798 -2.228 -9.499 1.00 88.62 194 LEU A N 1
ATOM 1631 C CA . LEU A 1 194 ? 18.616 -3.549 -8.904 1.00 88.62 194 LEU A CA 1
ATOM 1632 C C . LEU A 1 194 ? 19.892 -4.023 -8.190 1.00 88.62 194 LEU A C 1
ATOM 1634 O O . LEU A 1 194 ? 19.819 -4.574 -7.095 1.00 88.62 194 LEU A O 1
ATOM 1638 N N . THR A 1 195 ? 21.063 -3.694 -8.748 1.00 85.75 195 THR A N 1
ATOM 1639 C CA . THR A 1 195 ? 22.380 -4.004 -8.168 1.00 85.75 195 THR A CA 1
ATOM 1640 C C . THR A 1 195 ? 22.648 -3.360 -6.814 1.00 85.75 195 THR A C 1
ATOM 1642 O O . THR A 1 195 ? 23.492 -3.849 -6.061 1.00 85.75 195 THR A O 1
ATOM 1645 N N . ASP A 1 196 ? 21.945 -2.270 -6.512 1.00 83.56 196 ASP A N 1
ATOM 1646 C CA . ASP A 1 196 ? 22.115 -1.484 -5.292 1.00 83.56 196 ASP A CA 1
ATOM 1647 C C . ASP A 1 196 ? 21.095 -1.901 -4.217 1.00 83.56 196 ASP A C 1
ATOM 1649 O O . ASP A 1 196 ? 21.055 -1.327 -3.126 1.00 83.56 196 ASP A O 1
ATOM 1653 N N . LEU A 1 197 ? 20.244 -2.892 -4.499 1.00 80.62 197 LEU A N 1
ATOM 1654 C CA . LEU A 1 197 ? 19.271 -3.389 -3.537 1.00 80.62 197 LEU A CA 1
ATOM 1655 C C . LEU A 1 197 ? 19.904 -4.430 -2.604 1.00 80.62 197 LEU A C 1
ATOM 1657 O O . LEU A 1 197 ? 20.782 -5.201 -3.011 1.00 80.62 197 LEU A O 1
ATOM 1661 N N . PRO A 1 198 ? 19.472 -4.486 -1.329 1.00 70.00 198 PRO A N 1
ATOM 1662 C CA . PRO A 1 198 ? 19.996 -5.462 -0.387 1.00 70.00 198 PRO A CA 1
ATOM 1663 C C . PRO A 1 198 ? 19.787 -6.888 -0.902 1.00 70.00 198 PRO A C 1
ATOM 1665 O O . PRO A 1 198 ? 18.688 -7.239 -1.329 1.00 70.00 198 PRO A O 1
ATOM 1668 N N . SER A 1 199 ? 20.835 -7.705 -0.789 1.00 64.62 199 SER A N 1
ATOM 1669 C CA . SER A 1 199 ? 20.866 -9.121 -1.189 1.00 64.62 199 SER A CA 1
ATOM 1670 C C . SER A 1 199 ? 20.949 -9.414 -2.691 1.00 64.62 199 SER A C 1
ATOM 1672 O O . SER A 1 199 ? 20.993 -10.589 -3.038 1.00 64.62 199 SER A O 1
ATOM 1674 N N . TRP A 1 200 ? 21.075 -8.401 -3.562 1.00 59.34 200 TRP A N 1
ATOM 1675 C CA . TRP A 1 200 ? 21.351 -8.615 -4.993 1.00 59.34 200 TRP A CA 1
ATOM 1676 C C . TRP A 1 200 ? 22.667 -9.377 -5.225 1.00 59.34 200 TRP A C 1
ATOM 1678 O O . TRP A 1 200 ? 22.751 -10.273 -6.056 1.00 59.34 200 TRP A O 1
ATOM 1688 N N . ASN A 1 201 ? 23.701 -9.065 -4.438 1.00 53.88 201 ASN A N 1
ATOM 1689 C CA . ASN A 1 201 ? 24.957 -9.808 -4.415 1.00 53.88 201 ASN A CA 1
ATOM 1690 C C . ASN A 1 201 ? 25.222 -10.327 -2.995 1.00 53.88 201 ASN A C 1
ATOM 1692 O O . ASN A 1 201 ? 25.195 -9.565 -2.028 1.00 53.88 201 ASN A O 1
ATOM 1696 N N . LYS A 1 202 ? 25.603 -11.603 -2.840 1.00 52.31 202 LYS A N 1
ATOM 1697 C CA . LYS A 1 202 ? 26.036 -12.170 -1.538 1.00 52.31 202 LYS A CA 1
ATOM 1698 C C . LYS A 1 202 ? 27.227 -11.414 -0.901 1.00 52.31 202 LYS A C 1
ATOM 1700 O O . LYS A 1 202 ? 27.517 -11.607 0.275 1.00 52.31 202 LYS A O 1
ATOM 1705 N N . ASN A 1 203 ? 27.878 -10.524 -1.660 1.00 46.50 203 ASN A N 1
ATOM 1706 C CA . ASN A 1 203 ? 29.024 -9.709 -1.252 1.00 46.50 203 ASN A CA 1
ATOM 1707 C C . ASN A 1 203 ? 28.713 -8.229 -0.942 1.00 46.50 203 ASN A C 1
ATOM 1709 O O . ASN A 1 203 ? 29.616 -7.516 -0.505 1.00 46.50 203 ASN A O 1
ATOM 1713 N N . THR A 1 204 ? 27.480 -7.732 -1.113 1.00 48.00 204 THR A N 1
ATOM 1714 C CA . THR A 1 204 ? 27.132 -6.333 -0.775 1.00 48.00 204 THR A CA 1
ATOM 1715 C C . THR A 1 204 ? 26.958 -6.147 0.738 1.00 48.00 204 THR A C 1
ATOM 1717 O O . THR A 1 204 ? 25.854 -6.003 1.250 1.00 48.00 204 THR A O 1
ATOM 1720 N N . LYS A 1 205 ? 28.077 -6.143 1.475 1.00 47.25 205 LYS A N 1
ATOM 1721 C CA . LYS A 1 205 ? 28.142 -5.964 2.941 1.00 47.25 205 LYS A CA 1
ATOM 1722 C C . LYS A 1 205 ? 27.900 -4.523 3.429 1.00 47.25 205 LYS A C 1
ATOM 1724 O O . LYS A 1 205 ? 27.926 -4.286 4.631 1.00 47.25 205 LYS A O 1
ATOM 1729 N N . HIS A 1 206 ? 27.666 -3.562 2.531 1.00 48.31 206 HIS A N 1
ATOM 1730 C CA . HIS A 1 206 ? 27.683 -2.128 2.865 1.00 48.31 206 HIS A CA 1
ATOM 1731 C C . HIS A 1 206 ? 26.341 -1.393 2.732 1.00 48.31 206 HIS A C 1
ATOM 1733 O O . HIS A 1 206 ? 26.272 -0.205 3.046 1.00 48.31 206 HIS A O 1
ATOM 1739 N N . ILE A 1 207 ? 25.263 -2.060 2.311 1.00 52.62 207 ILE A N 1
ATOM 1740 C CA . ILE A 1 207 ? 23.959 -1.402 2.154 1.00 52.62 207 ILE A CA 1
ATOM 1741 C C . ILE A 1 207 ? 23.120 -1.658 3.400 1.00 52.62 207 ILE A C 1
ATOM 1743 O O . ILE A 1 207 ? 22.750 -2.788 3.706 1.00 52.62 207 ILE A O 1
ATOM 1747 N N . SER A 1 208 ? 22.840 -0.581 4.134 1.00 51.81 208 SER A N 1
ATOM 1748 C CA . SER A 1 208 ? 22.022 -0.593 5.346 1.00 51.81 208 SER A CA 1
ATOM 1749 C C . SER A 1 208 ? 20.626 -1.158 5.055 1.00 51.81 208 SER A C 1
ATOM 1751 O O . SER A 1 208 ? 19.765 -0.453 4.526 1.00 51.81 208 SER A O 1
ATOM 1753 N N . THR A 1 209 ? 20.390 -2.416 5.434 1.00 54.91 209 THR A N 1
ATOM 1754 C CA . THR A 1 209 ? 19.120 -3.149 5.254 1.00 54.91 209 THR A CA 1
ATOM 1755 C C . THR A 1 209 ? 17.929 -2.470 5.933 1.00 54.91 209 THR A C 1
ATOM 1757 O O . THR A 1 209 ? 16.795 -2.654 5.511 1.00 54.91 209 THR A O 1
ATOM 1760 N N . SER A 1 210 ? 18.172 -1.612 6.927 1.00 56.28 210 SER A N 1
ATOM 1761 C CA . SER A 1 210 ? 17.151 -0.797 7.600 1.00 56.28 210 SER A CA 1
ATOM 1762 C C . SER A 1 210 ? 16.452 0.233 6.702 1.00 56.28 210 SER A C 1
ATOM 1764 O O . SER A 1 210 ? 15.417 0.766 7.094 1.00 56.28 210 SER A O 1
ATOM 1766 N N . LYS A 1 211 ? 16.997 0.537 5.513 1.00 65.94 211 LYS A N 1
ATOM 1767 C CA . LYS A 1 211 ? 16.413 1.511 4.573 1.00 65.94 211 LYS A CA 1
ATOM 1768 C C . LYS A 1 211 ? 15.390 0.909 3.609 1.00 65.94 211 LYS A C 1
ATOM 1770 O O . LYS A 1 211 ? 14.706 1.681 2.941 1.00 65.94 211 LYS A O 1
ATOM 1775 N N . PHE A 1 212 ? 15.280 -0.418 3.532 1.00 69.75 212 PHE A N 1
ATOM 1776 C CA . PHE A 1 212 ? 14.430 -1.121 2.571 1.00 69.75 212 PHE A CA 1
ATOM 1777 C C . PHE A 1 212 ? 13.530 -2.128 3.289 1.00 69.75 212 PHE A C 1
ATOM 1779 O O . PHE A 1 212 ? 13.997 -2.918 4.105 1.00 69.75 212 PHE A O 1
ATOM 1786 N N . TYR A 1 213 ? 12.235 -2.110 2.988 1.00 67.56 213 TYR A N 1
ATOM 1787 C CA . TYR A 1 213 ? 11.250 -2.972 3.630 1.00 67.56 213 TYR A CA 1
ATOM 1788 C C . TYR A 1 213 ? 10.682 -3.979 2.638 1.00 67.56 213 TYR A C 1
ATOM 1790 O O . TYR A 1 213 ? 10.100 -3.601 1.624 1.00 67.56 213 TYR A O 1
ATOM 1798 N N . LEU A 1 214 ? 10.849 -5.264 2.969 1.00 61.09 214 LEU A N 1
ATOM 1799 C CA . LEU A 1 214 ? 10.331 -6.410 2.214 1.00 61.09 214 LEU A CA 1
ATOM 1800 C C . LEU A 1 214 ? 10.726 -6.432 0.732 1.00 61.09 214 LEU A C 1
ATOM 1802 O O . LEU A 1 214 ? 9.951 -6.860 -0.110 1.00 61.09 214 LEU A O 1
ATOM 1806 N N . ILE A 1 215 ? 11.944 -5.996 0.423 1.00 68.19 215 ILE A N 1
ATOM 1807 C CA . ILE A 1 215 ? 12.486 -6.051 -0.939 1.00 68.19 215 ILE A CA 1
ATOM 1808 C C . ILE A 1 215 ? 13.263 -7.351 -1.166 1.00 68.19 215 ILE A C 1
ATOM 1810 O O . ILE A 1 215 ? 13.085 -8.020 -2.175 1.00 68.19 215 ILE A O 1
ATOM 1814 N N . THR A 1 216 ? 14.080 -7.751 -0.190 1.00 69.25 216 THR A N 1
ATOM 1815 C CA . THR A 1 216 ? 14.956 -8.928 -0.266 1.00 69.25 216 THR A CA 1
ATOM 1816 C C . THR A 1 216 ? 14.269 -10.235 -0.691 1.00 69.25 216 THR A C 1
ATOM 1818 O O . THR A 1 216 ? 14.869 -10.947 -1.490 1.00 69.25 216 THR A O 1
ATOM 1821 N N . PRO A 1 217 ? 13.044 -10.571 -0.232 1.00 68.75 217 PRO A N 1
ATOM 1822 C CA . PRO A 1 217 ? 12.380 -11.810 -0.647 1.00 68.75 217 PRO A CA 1
ATOM 1823 C C . PRO A 1 217 ? 12.017 -11.881 -2.138 1.00 68.75 217 PRO A C 1
ATOM 1825 O O . PRO A 1 217 ? 11.692 -12.959 -2.612 1.00 68.75 217 PRO A O 1
ATOM 1828 N N . PHE A 1 218 ? 12.054 -10.756 -2.858 1.00 65.12 218 PHE A N 1
ATOM 1829 C CA . PHE A 1 218 ? 11.656 -10.649 -4.267 1.00 65.12 218 PHE A CA 1
ATOM 1830 C C . PHE A 1 218 ? 12.845 -10.484 -5.226 1.00 65.12 218 PHE A C 1
ATOM 1832 O O . PHE A 1 218 ? 12.644 -10.277 -6.419 1.00 65.12 218 PHE A O 1
ATOM 1839 N N . ILE A 1 219 ? 14.076 -10.510 -4.705 1.00 60.91 219 ILE A N 1
ATOM 1840 C CA . ILE A 1 219 ? 15.311 -10.272 -5.472 1.00 60.91 219 ILE A CA 1
ATOM 1841 C C . ILE A 1 219 ? 16.176 -11.537 -5.612 1.00 60.91 219 ILE A C 1
ATOM 1843 O O . ILE A 1 219 ? 17.064 -11.573 -6.461 1.00 60.91 219 ILE A O 1
ATOM 1847 N N . GLY A 1 220 ? 15.946 -12.546 -4.767 1.00 50.84 220 GLY A N 1
ATOM 1848 C CA . GLY A 1 220 ? 16.769 -13.758 -4.667 1.00 50.84 220 GLY A CA 1
ATOM 1849 C C . GLY A 1 220 ? 16.272 -14.934 -5.488 1.00 50.84 220 GLY A C 1
ATOM 1850 O O . GLY A 1 220 ? 15.043 -15.033 -5.688 1.00 50.84 220 GLY A O 1
#

Radius of gyration: 19.83 Å; Cα contacts (8 Å, |Δi|>4): 338; chains: 1; bounding box: 56×38×48 Å

pLDDT: mean 83.48, std 12.73, range [46.5, 98.31]

InterPro domains:
  IPR000086 NUDIX hydrolase domain [PF00293] (89-202)
  IPR000086 NUDIX hydrolase domain [PS51462] (87-214)
  IPR007722 mRNA decapping protein 2, Box A domain [PF05026] (4-85)
  IPR007722 mRNA decapping protein 2, Box A domain [SM01125] (2-86)
  IPR015797 NUDIX hydrolase-like domain superfamily [SSF55811] (89-215)
  IPR020084 NUDIX hydrolase, conserved site [PS00893] (121-142)
  IPR036189 mRNA decapping protein 2, Box A domain superfamily [G3DSA:1.10.10.1050] (5-87)
  IPR036189 mRNA decapping protein 2, Box A domain superfamily [SSF140586] (2-87)
  IPR044099 mRNA decapping enzyme 2 , NUDIX hydrolase domain [cd03672] (89-220)

Solvent-accessible surface area (backbone atoms only — not comparable to full-atom values): 12264 Å² total; per-residue (Å²): 109,67,68,57,35,39,53,42,28,50,72,49,50,70,71,49,58,71,74,44,67,71,30,67,68,53,47,50,54,29,52,48,52,42,46,50,47,41,62,66,51,51,33,66,78,39,70,88,53,83,87,63,56,70,72,58,41,48,59,53,41,35,66,51,18,79,81,44,38,81,46,39,72,60,49,53,51,52,45,53,53,44,54,55,50,63,58,34,51,43,28,18,12,36,49,39,22,29,74,81,71,51,32,34,47,32,33,22,40,63,53,90,81,46,30,35,24,60,36,53,39,70,57,56,90,95,53,52,65,66,58,33,14,37,50,28,28,26,37,57,31,48,44,82,46,70,92,52,59,48,94,83,44,59,50,79,47,78,55,93,76,17,43,35,40,31,30,52,32,63,63,42,66,86,82,61,82,71,49,54,70,52,82,83,49,60,65,46,74,48,80,39,49,48,80,77,41,61,66,57,44,101,76,66,87,80,62,70,60,81,51,50,46,88,51,52,85,78,64,109

Mean predicted aligned error: 9.73 Å

Organism: Wallemia mellicola (strain ATCC MYA-4683 / CBS 633.66) (NCBI:txid671144)

Sequence (220 aa):
MEEIFLNLSTKFIINLPLEEQQSLERLCFQVEAAHWYYEDFIRECQPELPSYHLKQFSQQFFKYCPLLSKNYHLHEKAFADFIRYKTRVPVCGAIILNPQYTHCLLVKGWKQSSAWSFPKGKINLDEQHHLCAIREVLEETGYDCTSKLIETDFIDVAIKDQKIRLYLIQNVDMNTEFKTQTRKEISKIQWFKLTDLPSWNKNTKHISTSKFYLITPFIG

Secondary structure (DSSP, 8-state):
-HHHHHHHHIIIIITS-HHHHH-HHHHHHHHHHHHHHIIIIIHHH-TTSPP--HHHHHHHHHHH-HHHHTTHHHHHHHHHHHHHHHHHS-EEEEEEB-TTSSEEEEEEESSTTPPEE-SEEEPPTT--HHHHHHHHHHHHHS---TTT--TT-EEEEEETTEEEEEEEE----TT------SSSSEEEEEEEEGGGSTTSSTT-TTS-GGGBSS-GGGT-

Foldseek 3Di:
DLVLLQVLLVVQAPPDDPVLNPDLLSSLVSLVVSLCCCVPPVCVVVVVDDRDDSLRSVLVSLCNNPSNNVVVVVNNVSVVVSVVVQQQFEKAAAFAAAQVRFKTKWWFADPPLTAIEGQMDGADVPRDRQRRHQVSCCQRWVDRQPVQFDPPAWDWDADPNHIYIYTYRHHDHQPDHTDHNDDRTTDDMHMDGLCLDPPLDPPPPDRDNSRHDPPNVVND

Nearest PDB structures (foldseek):
  5n2v-assembly2_E  TM=9.417E-01  e=8.211E-29  Schizosaccharomyces pombe
  5j3t-assembly1_B  TM=5.853E-01  e=5.343E-28  Schizosaccharomyces pombe
  5kq4-assembly1_B  TM=6.075E-01  e=6.361E-27  Schizosaccharomyces pombe 972h-
  2qkm-assembly2_F  TM=5.763E-01  e=3.060E-26  Schizosaccharomyces pombe
  2qkm-assembly1_B  TM=5.865E-01  e=5.947E-26  Schizosaccharomyces pombe